Protein AF-0000000086495278 (afdb_homodimer)

InterPro domains:
  IPR008179 Phosphoribosyl-ATP pyrophosphohydrolase [MF_01020] (11-104)
  IPR008179 Phosphoribosyl-ATP pyrophosphohydrolase [TIGR03188] (14-98)
  IPR008179 Phosphoribosyl-ATP pyrophosphohydrolase [cd11534] (14-90)
  IPR021130 Phosphoribosyl-ATP pyrophosphohydrolase-like [PF01503] (17-92)

Secondary structure (DSSP, 8-state):
--SHHHHHS---HHHHHHHHHHHHTTS-TTT-HHHHHHHH-HHHHHHHHHHHHHHHHHHHHHHHHS--HHHHHHHHHHHHHHHHHHHHHHHHTT--THHHHHHHHS-S---TT--HHHHHHHHHHS---/--THHHHHS---HHHHHHHHHHHHTTS-TTT-HHHHHHHH-HHHHHHHHHHHHHHHHHHHHHHHHS--HHHHHHHHHHHHHHHHHHHHHHHHTT--THHHHHHHHH-S---TT--HHHHHHHHHHS---

Organism: NCBI:txid399045

Structure (mmCIF, N/CA/C/O backbone):
data_AF-0000000086495278-model_v1
#
loop_
_entity.id
_entity.type
_entity.pdbx_description
1 polymer 'phosphoribosyl-ATP diphosphatase'
#
loop_
_atom_site.group_PDB
_atom_site.id
_atom_site.type_symbol
_atom_site.label_atom_id
_atom_site.label_alt_id
_atom_site.label_comp_id
_atom_site.label_asym_id
_atom_site.label_entity_id
_atom_site.label_seq_id
_atom_site.pdbx_PDB_ins_code
_atom_site.Cartn_x
_atom_site.Cartn_y
_atom_site.Cartn_z
_atom_site.occupancy
_atom_site.B_iso_or_equiv
_atom_site.auth_seq_id
_atom_site.auth_comp_id
_atom_site.auth_asym_id
_atom_site.auth_atom_id
_atom_site.pdbx_PDB_model_num
ATOM 1 N N . MET A 1 1 ? -28.141 -19.266 16.594 1 24.39 1 MET A N 1
ATOM 2 C CA . MET A 1 1 ? -27.438 -18.953 15.352 1 24.39 1 MET A CA 1
ATOM 3 C C . MET A 1 1 ? -26.031 -18.438 15.641 1 24.39 1 MET A C 1
ATOM 5 O O . MET A 1 1 ? -25.812 -17.734 16.625 1 24.39 1 MET A O 1
ATOM 9 N N . ASN A 1 2 ? -24.719 -19.016 15.023 1 30.45 2 ASN A N 1
ATOM 10 C CA . ASN A 1 2 ? -23.266 -19.062 15.188 1 30.45 2 ASN A CA 1
ATOM 11 C C . ASN A 1 2 ? -22.656 -17.672 15.117 1 30.45 2 ASN A C 1
ATOM 13 O O . ASN A 1 2 ? -22.609 -17.062 14.047 1 30.45 2 ASN A O 1
ATOM 17 N N . ALA A 1 3 ? -22.766 -16.797 16.016 1 34.69 3 ALA A N 1
ATOM 18 C CA . ALA A 1 3 ? -22.016 -15.555 16.188 1 34.69 3 ALA A CA 1
ATOM 19 C C . ALA A 1 3 ? -20.547 -15.758 15.844 1 34.69 3 ALA A C 1
ATOM 21 O O . ALA A 1 3 ? -19.797 -14.789 15.688 1 34.69 3 ALA A O 1
ATOM 22 N N . SER A 1 4 ? -19.844 -16.797 16.109 1 38.59 4 SER A N 1
ATOM 23 C CA . SER A 1 4 ? -18.5 -17.328 15.883 1 38.59 4 SER A CA 1
ATOM 24 C C . SER A 1 4 ? -18.125 -17.281 14.406 1 38.59 4 SER A C 1
ATOM 26 O O . SER A 1 4 ? -16.938 -17.266 14.07 1 38.59 4 SER A O 1
ATOM 28 N N . THR A 1 5 ? -19.016 -17.609 13.383 1 39.47 5 THR A N 1
ATOM 29 C CA . THR A 1 5 ? -18.844 -17.672 11.938 1 39.47 5 THR A CA 1
ATOM 30 C C . THR A 1 5 ? -18.547 -16.297 11.367 1 39.47 5 THR A C 1
ATOM 32 O O . THR A 1 5 ? -17.938 -16.172 10.297 1 39.47 5 THR A O 1
ATOM 35 N N . ALA A 1 6 ? -19.188 -15.312 11.844 1 37.56 6 ALA A N 1
ATOM 36 C CA . ALA A 1 6 ? -19.125 -13.906 11.43 1 37.56 6 ALA A CA 1
ATOM 37 C C . ALA A 1 6 ? -17.734 -13.336 11.688 1 37.56 6 ALA A C 1
ATOM 39 O O . ALA A 1 6 ? -17.281 -12.438 10.969 1 37.56 6 ALA A O 1
ATOM 40 N N . GLN A 1 7 ? -17.031 -13.438 12.758 1 38.12 7 GLN A N 1
ATOM 41 C CA . GLN A 1 7 ? -15.695 -13.047 13.188 1 38.12 7 GLN A CA 1
ATOM 42 C C . GLN A 1 7 ? -14.633 -13.609 12.242 1 38.12 7 GLN A C 1
ATOM 44 O O . GLN A 1 7 ? -13.656 -12.93 11.93 1 38.12 7 GLN A O 1
ATOM 49 N N . SER A 1 8 ? -14.578 -14.945 11.938 1 42.09 8 SER A N 1
ATOM 50 C CA . SER A 1 8 ? -13.805 -15.719 10.969 1 42.09 8 SER A CA 1
ATOM 51 C C . SER A 1 8 ? -13.938 -15.141 9.562 1 42.09 8 SER A C 1
ATOM 53 O O . SER A 1 8 ? -13.008 -15.227 8.758 1 42.09 8 SER A O 1
ATOM 55 N N . GLU A 1 9 ? -15.07 -14.625 9.18 1 44.41 9 GLU A N 1
ATOM 56 C CA . GLU A 1 9 ? -15.547 -14.117 7.895 1 44.41 9 GLU A CA 1
ATOM 57 C C . GLU A 1 9 ? -14.828 -12.828 7.516 1 44.41 9 GLU A C 1
ATOM 59 O O . GLU A 1 9 ? -14.867 -12.406 6.359 1 44.41 9 GLU A O 1
ATOM 64 N N . GLN A 1 10 ? -14.555 -12.047 8.531 1 49.88 10 GLN A N 1
ATOM 65 C CA . GLN A 1 10 ? -14.07 -10.75 8.062 1 49.88 10 GLN A CA 1
ATOM 66 C C . GLN A 1 10 ? -12.641 -10.852 7.535 1 49.88 10 GLN A C 1
ATOM 68 O O . GLN A 1 10 ? -11.695 -10.516 8.25 1 49.88 10 GLN A O 1
ATOM 73 N N . VAL A 1 11 ? -12.492 -11.836 6.707 1 56.88 11 VAL A N 1
ATOM 74 C CA . VAL A 1 11 ? -11.18 -11.852 6.062 1 56.88 11 VAL A CA 1
ATOM 75 C C . VAL A 1 11 ? -10.852 -10.469 5.516 1 56.88 11 VAL A C 1
ATOM 77 O O . VAL A 1 11 ? -11.633 -9.898 4.746 1 56.88 11 VAL A O 1
ATOM 80 N N . GLU A 1 12 ? -9.914 -10.031 6.172 1 77.88 12 GLU A N 1
ATOM 81 C CA . GLU A 1 12 ? -9.484 -8.719 5.684 1 77.88 12 GLU A CA 1
ATOM 82 C C . GLU A 1 12 ? -9.117 -8.781 4.203 1 77.88 12 GLU A C 1
ATOM 84 O O . GLU A 1 12 ? -8.602 -9.789 3.725 1 77.88 12 GLU A O 1
ATOM 89 N N . VAL A 1 13 ? -9.609 -7.883 3.426 1 83.06 13 VAL A N 1
ATOM 90 C CA . VAL A 1 13 ? -9.406 -7.785 1.984 1 83.06 13 VAL A CA 1
ATOM 91 C C . VAL A 1 13 ? -7.941 -8.086 1.652 1 83.06 13 VAL A C 1
ATOM 93 O O . VAL A 1 13 ? -7.648 -8.758 0.662 1 83.06 13 VAL A O 1
ATOM 96 N N . LEU A 1 14 ? -7.035 -7.734 2.463 1 88.5 14 LEU A N 1
ATOM 97 C CA . LEU A 1 14 ? -5.613 -7.938 2.197 1 88.5 14 LEU A CA 1
ATOM 98 C C . LEU A 1 14 ? -5.238 -9.406 2.354 1 88.5 14 LEU A C 1
ATOM 100 O O . LEU A 1 14 ? -4.43 -9.93 1.581 1 88.5 14 LEU A O 1
ATOM 104 N N . SER A 1 15 ? -5.859 -10.008 3.377 1 87 15 SER A N 1
ATOM 105 C CA . SER A 1 15 ? -5.617 -11.438 3.574 1 87 15 SER A CA 1
ATOM 106 C C . SER A 1 15 ? -6.219 -12.258 2.439 1 87 15 SER A C 1
ATOM 108 O O . SER A 1 15 ? -5.605 -13.219 1.973 1 87 15 SER A O 1
ATOM 110 N N . TYR A 1 16 ? -7.324 -11.859 2.041 1 84 16 TYR A N 1
ATOM 111 C CA . TYR A 1 16 ? -7.973 -12.539 0.927 1 84 16 TYR A CA 1
ATOM 112 C C . TYR A 1 16 ? -7.141 -12.422 -0.344 1 84 16 TYR A C 1
ATOM 114 O O . TYR A 1 16 ? -6.938 -13.414 -1.053 1 84 16 TYR A O 1
ATOM 122 N N . LEU A 1 17 ? -6.668 -11.258 -0.613 1 87.56 17 LEU A N 1
ATOM 123 C CA . LEU A 1 17 ? -5.836 -11.039 -1.79 1 87.56 17 LEU A CA 1
ATOM 124 C C . LEU A 1 17 ? -4.578 -11.898 -1.742 1 87.56 17 LEU A C 1
ATOM 126 O O . LEU A 1 17 ? -4.211 -12.523 -2.74 1 87.56 17 LEU A O 1
ATOM 130 N N . GLY A 1 18 ? -4.004 -11.906 -0.567 1 89.31 18 GLY A N 1
ATOM 131 C CA . GLY A 1 18 ? -2.816 -12.742 -0.417 1 89.31 18 GLY A CA 1
ATOM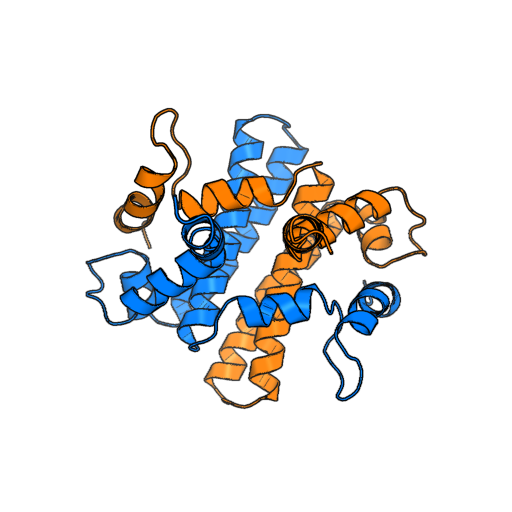 132 C C . GLY A 1 18 ? -3.072 -14.203 -0.714 1 89.31 18 GLY A C 1
ATOM 133 O O . GLY A 1 18 ? -2.277 -14.852 -1.397 1 89.31 18 GLY A O 1
ATOM 134 N N . GLN A 1 19 ? -4.125 -14.688 -0.19 1 88.69 19 GLN A N 1
ATOM 135 C CA . GLN A 1 19 ? -4.477 -16.094 -0.411 1 88.69 19 GLN A CA 1
ATOM 136 C C . GLN A 1 19 ? -4.734 -16.359 -1.89 1 88.69 19 GLN A C 1
ATOM 138 O O . GLN A 1 19 ? -4.258 -17.359 -2.436 1 88.69 19 GLN A O 1
ATOM 143 N N . MET A 1 20 ? -5.488 -15.508 -2.455 1 88.31 20 MET A N 1
ATOM 144 C CA . MET A 1 20 ? -5.77 -15.641 -3.881 1 88.31 20 MET A CA 1
ATOM 145 C C . MET A 1 20 ? -4.477 -15.648 -4.691 1 88.31 20 MET A C 1
ATOM 147 O O . MET A 1 20 ? -4.305 -16.484 -5.582 1 88.31 20 MET A O 1
ATOM 151 N N . MET A 1 21 ? -3.57 -14.773 -4.383 1 92.12 21 MET A N 1
ATOM 152 C CA . MET A 1 21 ? -2.318 -14.648 -5.121 1 92.12 21 MET A CA 1
ATOM 153 C C . MET A 1 21 ? -1.449 -15.883 -4.941 1 92.12 21 MET A C 1
ATOM 155 O O . MET A 1 21 ? -0.791 -16.328 -5.887 1 92.12 21 MET A O 1
ATOM 159 N N . ALA A 1 22 ? -1.509 -16.438 -3.773 1 92.12 22 ALA A N 1
ATOM 160 C CA . ALA A 1 22 ? -0.754 -17.672 -3.508 1 92.12 22 ALA A CA 1
ATOM 161 C C . ALA A 1 22 ? -1.261 -18.828 -4.367 1 92.12 22 ALA A C 1
ATOM 163 O O . ALA A 1 22 ? -0.469 -19.609 -4.891 1 92.12 22 ALA A O 1
ATOM 164 N N . GLU A 1 23 ? -2.475 -18.844 -4.547 1 91.06 23 GLU A N 1
ATOM 165 C CA . GLU A 1 23 ? -3.105 -19.922 -5.309 1 91.06 23 GLU A CA 1
ATOM 166 C C . GLU A 1 23 ? -2.791 -19.797 -6.797 1 91.06 23 GLU A C 1
ATOM 168 O O . GLU A 1 23 ? -2.781 -20.797 -7.52 1 91.06 23 GLU A O 1
ATOM 173 N N . ARG A 1 24 ? -2.486 -18.625 -7.207 1 91.31 24 ARG A N 1
ATOM 174 C CA . ARG A 1 24 ? -2.305 -18.391 -8.633 1 91.31 24 ARG A CA 1
ATOM 175 C C . ARG A 1 24 ? -0.838 -18.516 -9.031 1 91.31 24 ARG A C 1
ATOM 177 O O . ARG A 1 24 ? -0.503 -18.484 -10.219 1 91.31 24 ARG A O 1
ATOM 184 N N . LYS A 1 25 ? 0.048 -18.625 -8.141 1 92.38 25 LYS A N 1
ATOM 185 C CA . LYS A 1 25 ? 1.483 -18.625 -8.406 1 92.38 25 LYS A CA 1
ATOM 186 C C . LYS A 1 25 ? 1.864 -19.766 -9.352 1 92.38 25 LYS A C 1
ATOM 188 O O . LYS A 1 25 ? 2.699 -19.594 -10.242 1 92.38 25 LYS A O 1
ATOM 193 N N . ALA A 1 26 ? 1.223 -20.875 -9.258 1 92.81 26 ALA A N 1
ATOM 194 C CA . ALA A 1 26 ? 1.555 -22.047 -10.086 1 92.81 26 ALA A CA 1
ATOM 195 C C . ALA A 1 26 ? 0.485 -22.281 -11.141 1 92.81 26 ALA A C 1
ATOM 197 O O . ALA A 1 26 ? 0.52 -23.297 -11.852 1 92.81 26 ALA A O 1
ATOM 198 N N . ALA A 1 27 ? -0.429 -21.328 -11.234 1 93.69 27 ALA A N 1
ATOM 199 C CA . ALA A 1 27 ? -1.537 -21.516 -12.172 1 93.69 27 ALA A CA 1
ATOM 200 C C . ALA A 1 27 ? -1.099 -21.219 -13.602 1 93.69 27 ALA A C 1
ATOM 202 O O . ALA A 1 27 ? -0.035 -20.625 -13.82 1 93.69 27 ALA A O 1
ATOM 203 N N . ASP A 1 28 ? -1.905 -21.656 -14.602 1 94.62 28 ASP A N 1
ATOM 204 C CA . ASP A 1 28 ? -1.697 -21.344 -16.016 1 94.62 28 ASP A CA 1
ATOM 205 C C . ASP A 1 28 ? -1.622 -19.828 -16.234 1 94.62 28 ASP A C 1
ATOM 207 O O . ASP A 1 28 ? -2.496 -19.094 -15.789 1 94.62 28 ASP A O 1
ATOM 211 N N . PRO A 1 29 ? -0.518 -19.406 -16.891 1 93.25 29 PRO A N 1
ATOM 212 C CA . PRO A 1 29 ? -0.357 -17.969 -17.109 1 93.25 29 PRO A CA 1
ATOM 213 C C . PRO A 1 29 ? -1.539 -17.344 -17.84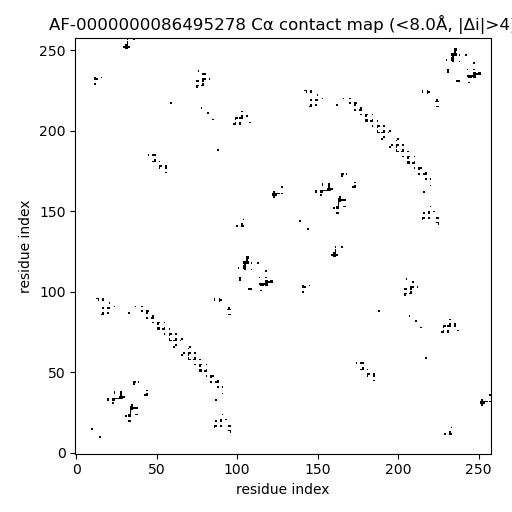4 1 93.25 29 PRO A C 1
ATOM 215 O O . PRO A 1 29 ? -1.781 -16.141 -17.734 1 93.25 29 PRO A O 1
ATOM 218 N N . ASP A 1 30 ? -2.25 -18.109 -18.484 1 91.06 30 ASP A N 1
ATOM 219 C CA . ASP A 1 30 ? -3.377 -17.594 -19.25 1 91.06 30 ASP A CA 1
ATOM 220 C C . ASP A 1 30 ? -4.648 -17.562 -18.406 1 91.06 30 ASP A C 1
ATOM 222 O O . ASP A 1 30 ? -5.668 -17.016 -18.844 1 91.06 30 ASP A O 1
ATOM 226 N N . SER A 1 31 ? -4.539 -18 -17.172 1 87.5 31 SER A N 1
ATOM 227 C CA . SER A 1 31 ? -5.734 -18.172 -16.359 1 87.5 31 SER A CA 1
ATOM 228 C C . SER A 1 31 ? -6.117 -16.875 -15.664 1 87.5 31 SER A C 1
ATOM 230 O O . SER A 1 31 ? -7.285 -16.672 -15.328 1 87.5 31 SER A O 1
ATOM 232 N N . SER A 1 32 ? -5.059 -16.078 -15.367 1 85.12 32 SER A N 1
ATOM 233 C CA . SER A 1 32 ? -5.309 -14.836 -14.664 1 85.12 32 SER A CA 1
ATOM 234 C C . SER A 1 32 ? -4.141 -13.867 -14.82 1 85.12 32 SER A C 1
ATOM 236 O O . SER A 1 32 ? -3.043 -14.266 -15.211 1 85.12 32 SER A O 1
ATOM 238 N N . TYR A 1 33 ? -4.387 -12.555 -14.508 1 88.69 33 TYR A N 1
ATOM 239 C CA . TYR A 1 33 ? -3.369 -11.508 -14.539 1 88.69 33 TYR A CA 1
ATOM 240 C C . TYR A 1 33 ? -2.238 -11.82 -13.57 1 88.69 33 TYR A C 1
ATOM 242 O O . TYR A 1 33 ? -1.062 -11.68 -13.906 1 88.69 33 TYR A O 1
ATOM 250 N N . VAL A 1 34 ? -2.643 -12.258 -12.367 1 92.31 34 VAL A N 1
ATOM 251 C CA . VAL A 1 34 ? -1.653 -12.555 -11.336 1 92.31 34 VAL A CA 1
ATOM 252 C C . VAL A 1 34 ? -0.794 -13.742 -11.773 1 92.31 34 VAL A C 1
ATOM 254 O O . VAL A 1 34 ? 0.431 -13.711 -11.633 1 92.31 34 VAL A O 1
ATOM 257 N N . ALA A 1 35 ? -1.481 -14.742 -12.312 1 93.12 35 ALA A N 1
ATOM 258 C CA . ALA A 1 35 ? -0.73 -15.883 -12.836 1 93.12 35 ALA A CA 1
ATOM 259 C C . ALA A 1 35 ? 0.249 -15.453 -13.922 1 93.12 35 ALA A C 1
ATOM 261 O O . ALA A 1 35 ? 1.401 -15.891 -13.938 1 93.12 35 ALA A O 1
ATOM 262 N N . LYS A 1 36 ? -0.24 -14.57 -14.789 1 94.88 36 LYS A N 1
ATOM 263 C CA . LYS A 1 36 ? 0.602 -14.039 -15.859 1 94.88 36 LYS A CA 1
ATOM 264 C C . LYS A 1 36 ? 1.796 -13.281 -15.289 1 94.88 36 LYS A C 1
ATOM 266 O O . LYS A 1 36 ? 2.92 -13.43 -15.773 1 94.88 36 LYS A O 1
ATOM 271 N N . LEU A 1 37 ? 1.615 -12.43 -14.289 1 95.06 37 LEU A N 1
ATOM 272 C CA . LEU A 1 37 ? 2.688 -11.68 -13.641 1 95.06 37 LEU A CA 1
ATOM 273 C C . LEU A 1 37 ? 3.75 -12.625 -13.086 1 95.06 37 LEU A C 1
ATOM 275 O O . LEU A 1 37 ? 4.945 -12.43 -13.32 1 95.06 37 LEU A O 1
ATOM 279 N N . TYR A 1 38 ? 3.314 -13.664 -12.43 1 96.88 38 TYR A N 1
ATOM 280 C CA . TYR A 1 38 ? 4.254 -14.602 -11.836 1 96.88 38 TYR A CA 1
ATOM 281 C C . TYR A 1 38 ? 5.066 -15.312 -12.906 1 96.88 38 TYR A C 1
ATOM 283 O O . TYR A 1 38 ? 6.273 -15.516 -12.75 1 96.88 38 TYR A O 1
ATOM 291 N N . HIS A 1 39 ? 4.406 -15.656 -13.938 1 96.88 39 HIS A N 1
ATOM 292 C CA . HIS A 1 39 ? 5.098 -16.344 -15.023 1 96.88 39 HIS A CA 1
ATOM 293 C C . HIS A 1 39 ? 6.129 -15.43 -15.688 1 96.88 39 HIS A C 1
ATOM 295 O O . HIS A 1 39 ? 7.188 -15.891 -16.109 1 96.88 39 HIS A O 1
ATOM 301 N N . LYS A 1 40 ? 5.809 -14.18 -15.781 1 97.38 40 LYS A N 1
ATOM 302 C CA . LYS A 1 40 ? 6.738 -13.234 -16.391 1 97.38 40 LYS A CA 1
ATOM 303 C C . LYS A 1 40 ? 7.945 -12.992 -15.492 1 97.38 40 LYS A C 1
ATOM 305 O O . LYS A 1 40 ? 8.992 -12.531 -15.953 1 97.38 40 LYS A O 1
ATOM 310 N N . GLY A 1 41 ? 7.766 -13.148 -14.164 1 97.75 41 GLY A N 1
ATOM 311 C CA . GLY A 1 41 ? 8.906 -13.156 -13.273 1 97.75 41 GLY A CA 1
ATOM 312 C C . GLY A 1 41 ? 9.008 -11.906 -12.414 1 97.75 41 GLY A C 1
ATOM 313 O O . GLY A 1 41 ? 8.25 -10.945 -12.617 1 97.75 41 GLY A O 1
ATOM 314 N N . LEU A 1 42 ? 9.945 -11.898 -11.5 1 98.31 42 LEU A N 1
ATOM 315 C CA . LEU A 1 42 ? 10.086 -10.852 -10.5 1 98.31 42 LEU A CA 1
ATOM 316 C C . LEU A 1 42 ? 10.344 -9.5 -11.164 1 98.31 42 LEU A C 1
ATOM 318 O O . LEU A 1 42 ? 9.805 -8.477 -10.727 1 98.31 42 LEU A O 1
ATOM 322 N N . ASN A 1 43 ? 11.164 -9.492 -12.211 1 98.69 43 ASN A N 1
ATOM 323 C CA . ASN A 1 43 ? 11.461 -8.219 -12.867 1 98.69 43 ASN A CA 1
ATOM 324 C C . ASN A 1 43 ? 10.188 -7.539 -13.375 1 98.69 43 ASN A C 1
ATOM 326 O O . ASN A 1 43 ? 10.031 -6.324 -13.242 1 98.69 43 ASN A O 1
ATOM 330 N N . LYS A 1 44 ? 9.328 -8.289 -13.883 1 98.44 44 LYS A N 1
ATOM 331 C CA . LYS A 1 44 ? 8.078 -7.707 -14.383 1 98.44 44 LYS A CA 1
ATOM 332 C C . LYS A 1 44 ? 7.219 -7.195 -13.234 1 98.44 44 LYS A C 1
ATOM 334 O O . LYS A 1 44 ? 6.621 -6.117 -13.328 1 98.44 44 LYS A O 1
ATOM 339 N N . ILE A 1 45 ? 7.105 -7.957 -12.234 1 97.88 45 ILE A N 1
ATOM 340 C CA . ILE A 1 45 ? 6.352 -7.551 -11.047 1 97.88 45 ILE A CA 1
ATOM 341 C C . ILE A 1 45 ? 6.891 -6.219 -10.531 1 97.88 45 ILE A C 1
ATOM 343 O O . ILE A 1 45 ? 6.117 -5.297 -10.25 1 97.88 45 ILE A O 1
ATOM 347 N N . LEU A 1 46 ? 8.195 -6.086 -10.484 1 98.81 46 LEU A N 1
ATOM 348 C CA . LEU A 1 46 ? 8.828 -4.887 -9.945 1 98.81 46 LEU A CA 1
ATOM 349 C C . LEU A 1 46 ? 8.648 -3.707 -10.898 1 98.81 46 LEU A C 1
ATOM 351 O O . LEU A 1 46 ? 8.484 -2.568 -10.453 1 98.81 46 LEU A O 1
ATOM 355 N N . GLU A 1 47 ? 8.734 -3.969 -12.195 1 98.56 47 GLU A N 1
ATOM 356 C CA . GLU A 1 47 ? 8.414 -2.943 -13.188 1 98.56 47 GLU A CA 1
ATOM 357 C C . GLU A 1 47 ? 7.027 -2.354 -12.945 1 98.56 47 GLU A C 1
ATOM 359 O O . GLU A 1 47 ? 6.852 -1.133 -12.984 1 98.56 47 GLU A O 1
ATOM 364 N N . LYS A 1 48 ? 6.059 -3.182 -12.641 1 97.88 48 LYS A N 1
ATOM 365 C CA . LYS A 1 48 ? 4.695 -2.705 -12.43 1 97.88 48 LYS A CA 1
ATOM 366 C C . LYS A 1 48 ? 4.605 -1.858 -11.156 1 97.88 48 LYS A C 1
ATOM 368 O O . LYS A 1 48 ? 3.854 -0.882 -11.109 1 97.88 48 LYS A O 1
ATOM 373 N N . VAL A 1 49 ? 5.359 -2.217 -10.125 1 98.25 49 VAL A N 1
ATOM 374 C CA . VAL A 1 49 ? 5.383 -1.401 -8.914 1 98.25 49 VAL A CA 1
ATOM 375 C C . VAL A 1 49 ? 5.867 0.007 -9.25 1 98.25 49 VAL A C 1
ATOM 377 O O . VAL A 1 49 ? 5.266 0.996 -8.828 1 98.25 49 VAL A O 1
ATOM 380 N N . GLY A 1 50 ? 6.961 0.09 -10.008 1 98.44 50 GLY A N 1
ATOM 381 C CA . GLY A 1 50 ? 7.438 1.396 -10.438 1 98.44 50 GLY A CA 1
ATOM 382 C C . GLY A 1 50 ? 6.41 2.164 -11.25 1 98.44 50 GLY A C 1
ATOM 383 O O . GLY A 1 50 ? 6.219 3.363 -11.039 1 98.44 50 GLY A O 1
ATOM 384 N N . GLU A 1 51 ? 5.734 1.49 -12.148 1 97.94 51 GLU A N 1
ATOM 385 C CA . GLU A 1 51 ? 4.707 2.113 -12.984 1 97.94 51 GLU A CA 1
ATOM 386 C C . GLU A 1 51 ? 3.561 2.652 -12.133 1 97.94 51 GLU A C 1
ATOM 388 O O . GLU A 1 51 ? 3.172 3.814 -12.273 1 97.94 51 GLU A O 1
ATOM 393 N N . GLU A 1 52 ? 3.023 1.805 -11.219 1 96.62 52 GLU A N 1
ATOM 394 C CA . GLU A 1 52 ? 1.881 2.207 -10.406 1 96.62 52 GLU A CA 1
ATOM 395 C C . GLU A 1 52 ? 2.248 3.357 -9.469 1 96.62 52 GLU A C 1
ATOM 397 O O . GLU A 1 52 ? 1.414 4.215 -9.18 1 96.62 52 GLU A O 1
ATOM 402 N N . ALA A 1 53 ? 3.539 3.389 -9 1 98.69 53 ALA A N 1
ATOM 403 C CA . ALA A 1 53 ? 3.984 4.5 -8.164 1 98.69 53 ALA A CA 1
ATOM 404 C C . ALA A 1 53 ? 3.938 5.816 -8.93 1 98.69 53 ALA A C 1
ATOM 406 O O . ALA A 1 53 ? 3.424 6.82 -8.43 1 98.69 53 ALA A O 1
ATOM 407 N N . ILE A 1 54 ? 4.457 5.789 -10.156 1 98.75 54 ILE A N 1
ATOM 408 C CA . ILE A 1 54 ? 4.441 6.984 -10.992 1 98.75 54 ILE A CA 1
ATOM 409 C C . ILE A 1 54 ? 3 7.391 -11.289 1 98.75 54 ILE A C 1
ATOM 411 O O . ILE A 1 54 ? 2.658 8.57 -11.227 1 98.75 54 ILE A O 1
ATOM 415 N N . GLU A 1 55 ? 2.143 6.398 -11.547 1 97.88 55 GLU A N 1
ATOM 416 C CA . GLU A 1 55 ? 0.74 6.691 -11.82 1 97.88 55 GLU A CA 1
ATOM 417 C C . GLU A 1 55 ? 0.044 7.27 -10.594 1 97.88 55 GLU A C 1
ATOM 419 O O . GLU A 1 55 ? -0.831 8.125 -10.711 1 97.88 55 GLU A O 1
ATOM 424 N N . THR A 1 56 ? 0.364 6.809 -9.422 1 98.56 56 THR A N 1
ATOM 425 C CA . THR A 1 56 ? -0.158 7.367 -8.18 1 98.56 56 THR A CA 1
ATOM 426 C C . THR A 1 56 ? 0.225 8.836 -8.039 1 98.56 56 THR A C 1
ATOM 428 O O . THR A 1 56 ? -0.622 9.68 -7.734 1 98.56 56 THR A O 1
ATOM 431 N N . VAL A 1 57 ? 1.529 9.156 -8.32 1 98.88 57 VAL A N 1
ATOM 432 C CA . VAL A 1 57 ? 2.029 10.523 -8.227 1 98.88 57 VAL A CA 1
ATOM 433 C C . VAL A 1 57 ? 1.262 11.422 -9.195 1 98.88 57 VAL A C 1
ATOM 435 O O . VAL A 1 57 ? 0.781 12.492 -8.812 1 98.88 57 VAL A O 1
ATOM 438 N N . ILE A 1 58 ? 1.118 10.961 -10.406 1 98.75 58 ILE A N 1
ATOM 439 C CA . ILE A 1 58 ? 0.435 11.727 -11.445 1 98.75 58 ILE A CA 1
ATOM 440 C C . ILE A 1 58 ? -1.024 11.945 -11.047 1 98.75 58 ILE A C 1
ATOM 442 O O . ILE A 1 58 ? -1.534 13.062 -11.117 1 98.75 58 ILE A O 1
ATOM 446 N N . ALA A 1 59 ? -1.709 10.906 -10.594 1 98.38 59 ALA A N 1
ATOM 447 C CA . ALA A 1 59 ? -3.119 10.984 -10.219 1 98.38 59 ALA A CA 1
ATOM 448 C C . ALA A 1 59 ? -3.322 11.953 -9.055 1 98.38 59 ALA A C 1
ATOM 450 O O . ALA A 1 59 ? -4.312 12.688 -9.016 1 98.38 59 ALA A O 1
ATOM 451 N N . ALA A 1 60 ? -2.4 11.953 -8.086 1 98.75 60 ALA A N 1
ATOM 452 C CA . ALA A 1 60 ? -2.494 12.875 -6.957 1 98.75 60 ALA A CA 1
ATOM 453 C C . ALA A 1 60 ? -2.391 14.32 -7.418 1 98.75 60 ALA A C 1
ATOM 455 O O . ALA A 1 60 ? -3.156 15.18 -6.973 1 98.75 60 ALA A O 1
ATOM 456 N N . LYS A 1 61 ? -1.417 14.562 -8.336 1 98.81 61 LYS A N 1
ATOM 457 C CA . LYS A 1 61 ? -1.243 15.914 -8.867 1 98.81 61 LYS A CA 1
ATOM 458 C C . LYS A 1 61 ? -2.469 16.344 -9.664 1 98.81 61 LYS A C 1
ATOM 460 O O . LYS A 1 61 ? -2.895 17.5 -9.578 1 98.81 61 LYS A O 1
ATOM 465 N N . ASP A 1 62 ? -3.029 15.469 -10.438 1 98.62 62 ASP A N 1
ATOM 466 C CA . ASP A 1 62 ? -4.23 15.773 -11.203 1 98.62 62 ASP A CA 1
ATOM 467 C C . ASP A 1 62 ? -5.41 16.078 -10.289 1 98.62 62 ASP A C 1
ATOM 469 O O . ASP A 1 62 ? -6.184 17 -10.539 1 98.62 62 ASP A O 1
ATOM 473 N N . PHE A 1 63 ? -5.566 15.352 -9.258 1 98.12 63 PHE A N 1
ATOM 474 C CA . PHE A 1 63 ? -6.656 15.57 -8.32 1 98.12 63 PHE A CA 1
ATOM 475 C C . PHE A 1 63 ? -6.488 16.906 -7.598 1 98.12 63 PHE A C 1
ATOM 477 O O . PHE A 1 63 ? -7.465 17.609 -7.363 1 98.12 63 PHE A O 1
ATOM 484 N N . LYS A 1 64 ? -5.227 17.25 -7.227 1 97.94 64 LYS A N 1
ATOM 485 C CA . LYS A 1 64 ? -4.949 18.531 -6.613 1 97.94 64 LYS A CA 1
ATOM 486 C C . LYS A 1 64 ? -5.336 19.688 -7.547 1 97.94 64 LYS A C 1
ATOM 488 O O . LYS A 1 64 ? -5.918 20.672 -7.109 1 97.94 64 LYS A O 1
ATOM 493 N N . SER A 1 65 ? -5.039 19.484 -8.805 1 97.31 65 SER A N 1
ATOM 494 C CA . SER A 1 65 ? -5.277 20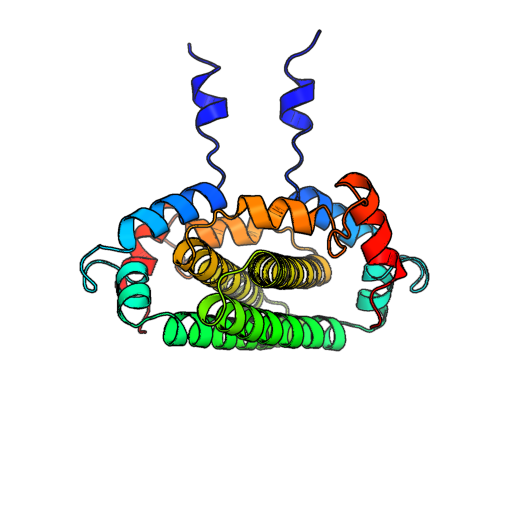.531 -9.797 1 97.31 65 SER A CA 1
ATOM 495 C C . SER A 1 65 ? -6.758 20.641 -10.133 1 97.31 65 SER A C 1
ATOM 497 O O . SER A 1 65 ? -7.281 21.75 -10.289 1 97.31 65 SER A O 1
ATOM 499 N N . GLU A 1 66 ? -7.418 19.531 -10.297 1 95.19 66 GLU A N 1
ATOM 500 C CA . GLU A 1 66 ? -8.844 19.453 -10.594 1 95.19 66 GLU A CA 1
ATOM 501 C C . GLU A 1 66 ? -9.555 18.516 -9.617 1 95.19 66 GLU A C 1
ATOM 503 O O . GLU A 1 66 ? -9.703 17.328 -9.891 1 95.19 66 GLU A O 1
ATOM 508 N N . ALA A 1 67 ? -10.117 19.109 -8.602 1 91.62 67 ALA A N 1
ATOM 509 C CA . ALA A 1 67 ? -10.727 18.344 -7.516 1 91.62 67 ALA A CA 1
ATOM 510 C C . ALA A 1 67 ? -12.102 17.812 -7.91 1 91.62 67 ALA A C 1
ATOM 512 O O . ALA A 1 67 ? -13.109 18.203 -7.316 1 91.62 67 ALA A O 1
ATOM 513 N N . ASN A 1 68 ? -12.102 16.797 -8.828 1 95.12 68 ASN A N 1
ATOM 514 C CA . ASN A 1 68 ? -13.375 16.188 -9.211 1 95.12 68 ASN A CA 1
ATOM 515 C C . ASN A 1 68 ? -13.383 14.688 -8.914 1 95.12 68 ASN A C 1
ATOM 517 O O . ASN A 1 68 ? -12.359 14.109 -8.547 1 95.12 68 ASN A O 1
ATOM 521 N N . GLU A 1 69 ? -14.547 14.109 -9.133 1 94.75 69 GLU A N 1
ATOM 522 C CA . GLU A 1 69 ? -14.773 12.734 -8.711 1 94.75 69 GLU A CA 1
ATOM 523 C C . GLU A 1 69 ? -13.945 11.758 -9.547 1 94.75 69 GLU A C 1
ATOM 525 O O . GLU A 1 69 ? -13.469 10.742 -9.039 1 94.75 69 GLU A O 1
ATOM 530 N N . ASP A 1 70 ? -13.797 12.109 -10.789 1 94.44 70 ASP A N 1
ATOM 531 C CA . ASP A 1 70 ? -13.031 11.227 -11.664 1 94.44 70 ASP A CA 1
ATOM 532 C C . ASP A 1 70 ? -11.562 11.172 -11.234 1 94.44 70 ASP A C 1
ATOM 534 O O . ASP A 1 70 ? -10.977 10.086 -11.148 1 94.44 70 ASP A O 1
ATOM 538 N N . HIS A 1 71 ? -10.992 12.367 -11 1 96 71 HIS A N 1
ATOM 539 C CA . HIS A 1 71 ? -9.602 12.422 -10.562 1 96 71 HIS A CA 1
ATOM 540 C C . HIS A 1 71 ? -9.438 11.812 -9.18 1 96 71 HIS A C 1
ATOM 542 O O . HIS A 1 71 ? -8.406 11.203 -8.883 1 96 71 HIS A O 1
ATOM 548 N N . LYS A 1 72 ? -10.438 11.938 -8.344 1 95.5 72 LYS A N 1
ATOM 549 C CA . LYS A 1 72 ? -10.445 11.281 -7.039 1 95.5 72 LYS A CA 1
ATOM 550 C C . LYS A 1 72 ? -10.398 9.766 -7.184 1 95.5 72 LYS A C 1
ATOM 552 O O . LYS A 1 72 ? -9.555 9.102 -6.574 1 95.5 72 LYS A O 1
ATOM 557 N N . ASN A 1 73 ? -11.25 9.258 -7.977 1 92.5 73 ASN A N 1
ATOM 558 C CA . ASN A 1 73 ? -11.32 7.812 -8.195 1 92.5 73 ASN A CA 1
ATOM 559 C C . ASN A 1 73 ? -10.039 7.273 -8.82 1 92.5 73 ASN A C 1
ATOM 561 O O . ASN A 1 73 ? -9.609 6.164 -8.5 1 92.5 73 ASN A O 1
ATOM 565 N N . ASP A 1 74 ? -9.445 8.078 -9.727 1 94.12 74 ASP A N 1
ATOM 566 C CA . ASP A 1 74 ? -8.18 7.672 -10.328 1 94.12 74 ASP A CA 1
ATOM 567 C C . ASP A 1 74 ? -7.094 7.516 -9.266 1 94.12 74 ASP A C 1
ATOM 569 O O . ASP A 1 74 ? -6.324 6.555 -9.297 1 94.12 74 ASP A O 1
ATOM 573 N N . LEU A 1 75 ? -7.051 8.484 -8.352 1 96.94 75 LEU A N 1
ATOM 574 C CA . LEU A 1 75 ? -6.055 8.422 -7.293 1 96.94 75 LEU A CA 1
ATOM 575 C C . LEU A 1 75 ? -6.262 7.18 -6.426 1 96.94 75 LEU A C 1
ATOM 577 O O . LEU A 1 75 ? -5.312 6.441 -6.156 1 96.94 75 LEU A O 1
ATOM 581 N N . ILE A 1 76 ? -7.477 6.875 -6.043 1 94.62 76 ILE A N 1
ATOM 582 C CA . ILE A 1 76 ? -7.785 5.723 -5.203 1 94.62 76 ILE A CA 1
ATOM 583 C C . ILE A 1 76 ? -7.422 4.434 -5.938 1 94.62 76 ILE A C 1
ATOM 585 O O . ILE A 1 76 ? -6.824 3.525 -5.352 1 94.62 76 ILE A O 1
ATOM 589 N N . TYR A 1 77 ? -7.672 4.445 -7.199 1 91.81 77 TYR A N 1
ATOM 590 C CA . TYR A 1 77 ? -7.375 3.275 -8.016 1 91.81 77 TYR A CA 1
ATOM 591 C C . TYR A 1 77 ? -5.871 3.027 -8.094 1 91.81 77 TYR A C 1
ATOM 593 O O . TYR A 1 77 ? -5.414 1.896 -7.914 1 91.81 77 TYR A O 1
ATOM 601 N N . GLU A 1 78 ? -5.121 4.051 -8.336 1 94.75 78 GLU A N 1
ATOM 602 C CA . GLU A 1 78 ? -3.676 3.889 -8.492 1 94.75 78 GLU A CA 1
ATOM 603 C C . GLU A 1 78 ? -3.021 3.498 -7.168 1 94.75 78 GLU A C 1
ATOM 605 O O . GLU A 1 78 ? -2.072 2.711 -7.148 1 94.75 78 GLU A O 1
ATOM 610 N N . VAL A 1 79 ? -3.525 4.059 -6.09 1 96.31 79 VAL A N 1
ATOM 611 C CA . VAL A 1 79 ? -3.029 3.646 -4.781 1 96.31 79 VAL A CA 1
ATOM 612 C C . VAL A 1 79 ? -3.354 2.172 -4.551 1 96.31 79 VAL A C 1
ATOM 614 O O . VAL A 1 79 ? -2.496 1.403 -4.113 1 96.31 79 VAL A O 1
ATOM 617 N N . ALA A 1 80 ? -4.566 1.756 -4.902 1 93.62 80 ALA A N 1
ATOM 618 C CA . ALA A 1 80 ? -4.969 0.358 -4.762 1 93.62 80 ALA A CA 1
ATOM 619 C C . ALA A 1 80 ? -4.09 -0.551 -5.617 1 93.62 80 ALA A C 1
ATOM 621 O O . ALA A 1 80 ? -3.654 -1.611 -5.164 1 93.62 80 ALA A O 1
ATOM 622 N N . ASP A 1 81 ? -3.861 -0.146 -6.809 1 93.5 81 ASP A N 1
ATOM 623 C CA . ASP A 1 81 ? -3.059 -0.953 -7.719 1 93.5 81 ASP A CA 1
ATOM 624 C C . ASP A 1 81 ? -1.618 -1.069 -7.227 1 93.5 81 ASP A C 1
ATOM 626 O O . ASP A 1 81 ? -0.98 -2.111 -7.395 1 93.5 81 ASP A O 1
ATOM 630 N N . LEU A 1 82 ? -1.09 0.03 -6.641 1 96.62 82 LEU A N 1
ATOM 631 C CA . LEU A 1 82 ? 0.24 -0.009 -6.039 1 96.62 82 LEU A CA 1
ATOM 632 C C . LEU A 1 82 ? 0.286 -1 -4.883 1 96.62 82 LEU A C 1
ATOM 634 O O . LEU A 1 82 ? 1.206 -1.815 -4.793 1 96.62 82 LEU A O 1
ATOM 638 N N . TRP A 1 83 ? -0.743 -0.989 -4.008 1 95.44 83 TRP A N 1
ATOM 639 C CA . TRP A 1 83 ? -0.812 -1.947 -2.91 1 95.44 83 TRP A CA 1
ATOM 640 C C . TRP A 1 83 ? -0.945 -3.371 -3.438 1 95.44 83 TRP A C 1
ATOM 642 O O . TRP A 1 83 ? -0.274 -4.285 -2.951 1 95.44 83 TRP A O 1
ATOM 652 N N . PHE A 1 84 ? -1.717 -3.527 -4.469 1 92.75 84 PHE A N 1
ATOM 653 C CA . PHE A 1 84 ? -1.915 -4.828 -5.098 1 92.75 84 PHE A CA 1
ATOM 654 C C . PHE A 1 84 ? -0.583 -5.43 -5.531 1 92.75 84 PHE A C 1
ATOM 656 O O . PHE A 1 84 ? -0.243 -6.547 -5.141 1 92.75 84 PHE A O 1
ATOM 663 N N . HIS A 1 85 ? 0.148 -4.691 -6.18 1 96.38 85 HIS A N 1
ATOM 664 C CA . HIS A 1 85 ? 1.382 -5.223 -6.75 1 96.38 85 HIS A CA 1
ATOM 665 C C . HIS A 1 85 ? 2.443 -5.426 -5.676 1 96.38 85 HIS A C 1
ATOM 667 O O . HIS A 1 85 ? 3.301 -6.301 -5.801 1 96.38 85 HIS A O 1
ATOM 673 N N . THR A 1 86 ? 2.402 -4.648 -4.578 1 97.62 86 THR A N 1
ATOM 674 C CA . THR A 1 86 ? 3.33 -4.906 -3.482 1 97.62 86 THR A CA 1
ATOM 675 C C . THR A 1 86 ? 2.971 -6.207 -2.768 1 97.62 86 THR A C 1
ATOM 677 O O . THR A 1 86 ? 3.852 -6.922 -2.285 1 97.62 86 THR A O 1
ATOM 680 N N . ILE A 1 87 ? 1.654 -6.559 -2.701 1 95.19 87 ILE A N 1
ATOM 681 C CA . ILE A 1 87 ? 1.248 -7.832 -2.119 1 95.19 87 ILE A CA 1
ATOM 682 C C . ILE A 1 87 ? 1.704 -8.977 -3.02 1 95.19 87 ILE A C 1
ATOM 684 O O . ILE A 1 87 ? 2.115 -10.031 -2.529 1 95.19 87 ILE A O 1
ATOM 688 N N . VAL A 1 88 ? 1.708 -8.75 -4.352 1 95.81 88 VAL A N 1
ATOM 689 C CA . VAL A 1 88 ? 2.223 -9.742 -5.285 1 95.81 88 VAL A CA 1
ATOM 690 C C . VAL A 1 88 ? 3.699 -10.008 -4.996 1 95.81 88 VAL A C 1
ATOM 692 O O . VAL A 1 88 ? 4.145 -11.156 -5.02 1 95.81 88 VAL A O 1
ATOM 695 N N . ILE A 1 89 ? 4.492 -8.898 -4.684 1 98.31 89 ILE A N 1
ATOM 696 C CA . ILE A 1 89 ? 5.895 -9.062 -4.32 1 98.31 89 ILE A CA 1
ATOM 697 C C . ILE A 1 89 ? 6.004 -9.953 -3.082 1 98.31 89 ILE A C 1
ATOM 699 O O . ILE A 1 89 ? 6.793 -10.898 -3.055 1 98.31 89 ILE A O 1
ATOM 703 N N . LEU A 1 90 ? 5.211 -9.609 -2.043 1 97.69 90 LEU A N 1
ATOM 704 C CA . LEU A 1 90 ? 5.277 -10.352 -0.792 1 97.69 90 LEU A CA 1
ATOM 705 C C . LEU A 1 90 ? 4.973 -11.828 -1.025 1 97.69 90 LEU A C 1
ATOM 707 O O . LEU A 1 90 ? 5.684 -12.703 -0.524 1 97.69 90 LEU A O 1
ATOM 711 N N . LYS A 1 91 ? 3.998 -12.109 -1.856 1 96.69 91 LYS A N 1
ATOM 712 C CA . LYS A 1 91 ? 3.607 -13.492 -2.104 1 96.69 91 LYS A CA 1
ATOM 713 C C . LYS A 1 91 ? 4.637 -14.211 -2.979 1 96.69 91 LYS A C 1
ATOM 715 O O . LYS A 1 91 ? 4.859 -15.414 -2.828 1 96.69 91 LYS A O 1
ATOM 720 N N . TRP A 1 92 ? 5.258 -13.43 -3.895 1 97.25 92 TRP A N 1
ATOM 721 C CA . TRP A 1 92 ? 6.387 -13.977 -4.641 1 97.25 92 TRP A CA 1
ATOM 722 C C . TRP A 1 92 ? 7.41 -14.602 -3.695 1 97.25 92 TRP A C 1
ATOM 724 O O . TRP A 1 92 ? 7.941 -15.68 -3.967 1 97.25 92 TRP A O 1
ATOM 734 N N . PHE A 1 93 ? 7.637 -13.984 -2.533 1 97.75 93 PHE A N 1
ATOM 735 C CA . PHE A 1 93 ? 8.625 -14.438 -1.562 1 97.75 93 PHE A CA 1
ATOM 736 C C . PHE A 1 93 ? 7.957 -15.227 -0.438 1 97.75 93 PHE A C 1
ATOM 738 O O . PHE A 1 93 ? 8.523 -15.367 0.647 1 97.75 93 PHE A O 1
ATOM 745 N N . SER A 1 94 ? 6.703 -15.609 -0.575 1 96.31 94 SER A N 1
ATOM 746 C CA . SER A 1 94 ? 5.941 -16.469 0.327 1 96.31 94 SER A CA 1
ATOM 747 C C . SER A 1 94 ? 5.691 -15.773 1.664 1 96.31 94 SER A C 1
ATOM 749 O O . SER A 1 94 ? 5.711 -16.422 2.715 1 96.31 94 SER A O 1
ATOM 751 N N . MET A 1 95 ? 5.527 -14.531 1.59 1 96.31 95 MET A N 1
ATOM 752 C CA . MET A 1 95 ? 5.191 -13.758 2.783 1 96.31 95 MET A CA 1
ATOM 753 C C . MET A 1 95 ? 3.748 -13.281 2.73 1 96.31 95 MET A C 1
ATOM 755 O O . MET A 1 95 ? 3.188 -13.102 1.647 1 96.31 95 MET A O 1
ATOM 759 N N . ASN A 1 96 ? 3.199 -13.086 3.904 1 92.5 96 ASN A N 1
ATOM 760 C CA . ASN A 1 96 ? 1.868 -12.5 4.031 1 92.5 96 ASN A CA 1
ATOM 761 C C . ASN A 1 96 ? 1.938 -11.016 4.395 1 92.5 96 ASN A C 1
ATOM 763 O O . ASN A 1 96 ? 2.914 -10.57 4.996 1 92.5 96 ASN A O 1
ATOM 767 N N . TRP A 1 97 ? 0.841 -10.328 4.051 1 89.31 97 TRP A N 1
ATOM 768 C CA . TRP A 1 97 ? 0.82 -8.891 4.277 1 89.31 97 TRP A CA 1
ATOM 769 C C . TRP A 1 97 ? 0.963 -8.57 5.762 1 89.31 97 TRP A C 1
ATOM 771 O O . TRP A 1 97 ? 1.329 -7.453 6.133 1 89.31 97 TRP A O 1
ATOM 781 N N . HIS A 1 98 ? 0.694 -9.5 6.66 1 87.81 98 HIS A N 1
ATOM 782 C CA . HIS A 1 98 ? 0.748 -9.281 8.102 1 87.81 98 HIS A CA 1
ATOM 783 C C . HIS A 1 98 ? 2.146 -8.867 8.547 1 87.81 98 HIS A C 1
ATOM 785 O O . HIS A 1 98 ? 2.303 -8.164 9.539 1 87.81 98 HIS A O 1
ATOM 791 N N . VAL A 1 99 ? 3.15 -9.305 7.793 1 89.56 99 VAL A N 1
ATOM 792 C CA . VAL A 1 99 ? 4.52 -8.945 8.148 1 89.56 99 VAL A CA 1
ATOM 793 C C . VAL A 1 99 ? 4.715 -7.441 8.023 1 89.56 99 VAL A C 1
ATOM 795 O O . VAL A 1 99 ? 5.543 -6.852 8.719 1 89.56 99 VAL A O 1
ATOM 798 N N . VAL A 1 100 ? 3.93 -6.805 7.078 1 90.94 100 VAL A N 1
ATOM 799 C CA . VAL A 1 100 ? 4.02 -5.371 6.832 1 90.94 100 VAL A CA 1
ATOM 800 C C . VAL A 1 100 ? 3.338 -4.609 7.969 1 90.94 100 VAL A C 1
ATOM 802 O O . VAL A 1 100 ? 3.775 -3.52 8.344 1 90.94 100 VAL A O 1
ATOM 805 N N . LYS A 1 101 ? 2.262 -5.242 8.5 1 83.5 101 LYS A N 1
ATOM 806 C CA . LYS A 1 101 ? 1.492 -4.613 9.562 1 83.5 101 LYS A CA 1
ATOM 807 C C . LYS A 1 101 ? 2.381 -4.281 10.758 1 83.5 101 LYS A C 1
ATOM 809 O O . LYS A 1 101 ? 2.248 -3.211 11.359 1 83.5 101 LYS A O 1
ATOM 814 N N . GLY A 1 102 ? 3.223 -5.195 11.055 1 75.62 102 GLY A N 1
ATOM 815 C CA . GLY A 1 102 ? 4.129 -4.98 12.172 1 75.62 102 GLY A CA 1
ATOM 816 C C . GLY A 1 102 ? 5.031 -3.773 11.984 1 75.62 102 GLY A C 1
ATOM 817 O O . GLY A 1 102 ? 5.262 -3.016 12.93 1 75.62 102 GLY A O 1
ATOM 818 N N . PHE A 1 103 ? 5.391 -3.609 10.742 1 77.81 103 PHE A N 1
ATOM 819 C CA . PHE A 1 103 ? 6.305 -2.514 10.445 1 77.81 103 PHE A CA 1
ATOM 820 C C . PHE A 1 103 ? 5.551 -1.194 10.336 1 77.81 103 PHE A C 1
ATOM 822 O O . PHE A 1 103 ? 6.113 -0.128 10.594 1 77.81 103 PHE A O 1
ATOM 829 N N . LEU A 1 104 ? 4.273 -1.3 9.953 1 78.69 104 LEU A N 1
ATOM 830 C CA . LEU A 1 104 ? 3.461 -0.092 9.859 1 78.69 104 LEU A CA 1
ATOM 831 C C . LEU A 1 104 ? 3.199 0.491 11.242 1 78.69 104 LEU A C 1
ATOM 833 O O . LEU A 1 104 ? 3.111 1.71 11.406 1 78.69 104 LEU A O 1
ATOM 837 N N . VAL A 1 105 ? 2.953 -0.514 12.008 1 63.91 105 VAL A N 1
ATOM 838 C CA . VAL A 1 105 ? 2.664 -0.087 13.375 1 63.91 105 VAL A CA 1
ATOM 839 C C . VAL A 1 105 ? 3.943 0.41 14.047 1 63.91 105 VAL A C 1
ATOM 841 O O . VAL A 1 105 ? 3.904 1.318 14.875 1 63.91 105 VAL A O 1
ATOM 844 N N . CYS A 1 106 ? 5.078 -0.412 13.539 1 57.41 106 CYS A N 1
ATOM 845 C CA . CYS A 1 106 ? 6.359 -0.056 14.133 1 57.41 106 CYS A CA 1
ATOM 846 C C . CYS A 1 106 ? 7.082 0.992 13.297 1 57.41 106 CYS A C 1
ATOM 848 O O . CYS A 1 106 ? 7.469 0.724 12.156 1 57.41 106 CYS A O 1
ATOM 850 N N . LEU A 1 107 ? 6.613 1.992 12.852 1 47.5 107 LEU A N 1
ATOM 851 C CA . LEU A 1 107 ? 7.176 3.008 11.969 1 47.5 107 LEU A CA 1
ATOM 852 C C . LEU A 1 107 ? 8.703 2.953 11.977 1 47.5 107 LEU A C 1
ATOM 854 O O . LEU A 1 107 ? 9.359 3.867 11.484 1 47.5 107 LEU A O 1
ATOM 858 N N . LYS A 1 108 ? 9.578 2.33 12.797 1 44.5 108 LYS A N 1
ATOM 859 C CA . LYS A 1 108 ? 11.031 2.34 12.648 1 44.5 108 LYS A CA 1
ATOM 860 C C . LYS A 1 108 ? 11.562 0.949 12.312 1 44.5 108 LYS A C 1
ATOM 862 O O . LYS A 1 108 ? 10.891 -0.054 12.555 1 44.5 108 LYS A O 1
ATOM 867 N N . LYS A 1 109 ? 12.609 0.864 11.57 1 46.06 109 LYS A N 1
ATOM 868 C CA . LYS A 1 109 ? 13.375 -0.371 11.406 1 46.06 109 LYS A CA 1
ATOM 869 C C . LYS A 1 109 ? 13.57 -1.074 12.742 1 46.06 109 LYS A C 1
ATOM 871 O O . LYS A 1 109 ? 14.062 -0.472 13.703 1 46.06 109 LYS A O 1
ATOM 876 N N . PRO A 1 110 ? 12.773 -2.229 12.992 1 41.69 110 PRO A N 1
ATOM 877 C CA . PRO A 1 110 ? 13.039 -2.832 14.297 1 41.69 110 PRO A CA 1
ATOM 878 C C . PRO A 1 110 ? 14.539 -2.98 14.586 1 41.69 110 PRO A C 1
ATOM 880 O O . PRO A 1 110 ? 15.312 -3.291 13.68 1 41.69 110 PRO A O 1
ATOM 883 N N . THR A 1 111 ? 15.297 -2.135 15.305 1 38.78 111 THR A N 1
ATOM 884 C CA . THR A 1 111 ? 16.516 -2.682 15.914 1 38.78 111 THR A CA 1
ATOM 885 C C . THR A 1 111 ? 16.172 -3.861 16.828 1 38.78 111 THR A C 1
ATOM 887 O O . THR A 1 111 ? 15.016 -4.051 17.203 1 38.78 111 THR A O 1
ATOM 890 N N . ALA A 1 112 ? 17.125 -4.789 17.266 1 37 112 ALA A N 1
ATOM 891 C CA . ALA A 1 112 ? 16.875 -5.898 18.188 1 37 112 ALA A CA 1
ATOM 892 C C . ALA A 1 112 ? 15.828 -5.523 19.219 1 37 112 ALA A C 1
ATOM 894 O O . ALA A 1 112 ? 15.008 -6.363 19.609 1 37 112 ALA A O 1
ATOM 895 N N . ALA A 1 113 ? 15.953 -4.52 20.016 1 34.5 113 ALA A N 1
ATOM 896 C CA . ALA A 1 113 ? 15.188 -4.277 21.234 1 34.5 113 ALA A CA 1
ATOM 897 C C . ALA A 1 113 ? 13.828 -3.66 20.922 1 34.5 113 ALA A C 1
ATOM 899 O O . ALA A 1 113 ? 13 -3.465 21.812 1 34.5 113 ALA A O 1
ATOM 900 N N . THR A 1 114 ? 13.617 -2.748 20 1 38.12 114 THR A N 1
ATOM 901 C CA . THR A 1 114 ? 12.484 -1.832 20.047 1 38.12 114 THR A CA 1
ATOM 902 C C . THR A 1 114 ? 11.227 -2.502 19.5 1 38.12 114 THR A C 1
ATOM 904 O O . THR A 1 114 ? 11.172 -2.861 18.312 1 38.12 114 THR A O 1
ATOM 907 N N . LYS A 1 115 ? 10.539 -3.016 20.375 1 33.38 115 LYS A N 1
ATOM 908 C CA . LYS A 1 115 ? 9.227 -3.648 20.281 1 33.38 115 LYS A CA 1
ATOM 909 C C . LYS A 1 115 ? 8.242 -2.76 19.516 1 33.38 115 LYS A C 1
ATOM 911 O O . LYS A 1 115 ? 8.453 -1.551 19.406 1 33.38 115 LYS A O 1
ATOM 916 N N . PHE A 1 116 ? 7 -3.238 19.234 1 33.69 116 PHE A N 1
ATOM 917 C CA . PHE A 1 116 ? 5.832 -2.762 18.5 1 33.69 116 PHE A CA 1
ATOM 918 C C . PHE A 1 116 ? 5.492 -1.331 18.891 1 33.69 116 PHE A C 1
ATOM 920 O O . PHE A 1 116 ? 5.219 -0.492 18.031 1 33.69 116 PHE A O 1
ATOM 927 N N . ILE A 1 117 ? 5.336 -1.03 20.094 1 35.09 117 ILE A N 1
ATOM 928 C CA . ILE A 1 117 ? 4.844 0.19 20.719 1 35.09 117 ILE A CA 1
ATOM 929 C C . ILE A 1 117 ? 5.852 1.319 20.516 1 35.09 117 ILE A C 1
ATOM 931 O O . ILE A 1 117 ? 5.469 2.48 20.359 1 35.09 117 ILE A O 1
ATOM 935 N N . ALA A 1 118 ? 7.043 1.062 20.734 1 37.22 118 ALA A N 1
ATOM 936 C CA . ALA A 1 118 ? 8.195 1.951 20.641 1 37.22 118 ALA A CA 1
ATOM 937 C C . ALA A 1 118 ? 8.359 2.471 19.203 1 37.22 118 ALA A C 1
ATOM 939 O O . ALA A 1 118 ? 9 3.5 18.984 1 37.22 118 ALA A O 1
ATOM 940 N N . CYS A 1 119 ? 7.836 1.811 18.375 1 43.12 119 CYS A N 1
ATOM 941 C CA . CYS A 1 119 ? 7.93 2.035 16.938 1 43.12 119 CYS A CA 1
ATOM 942 C C . CYS A 1 119 ? 7.195 3.309 16.531 1 43.12 119 CYS A C 1
ATOM 944 O O . CYS A 1 119 ? 7.684 4.074 15.703 1 43.12 119 CYS A O 1
ATOM 946 N N . VAL A 1 120 ? 6.043 3.455 16.969 1 41.56 120 VAL A N 1
ATOM 947 C CA . VAL A 1 120 ? 5.262 4.637 16.625 1 41.56 120 VAL A CA 1
ATOM 948 C C . VAL A 1 120 ? 6.023 5.898 17.031 1 41.56 120 VAL A C 1
ATOM 950 O O . VAL A 1 120 ? 5.93 6.93 16.359 1 41.56 120 VAL A O 1
ATOM 953 N N . GLU A 1 121 ? 6.57 5.816 18.109 1 40.47 121 GLU A N 1
ATOM 954 C CA . GLU A 1 121 ? 7.293 6.977 18.609 1 40.47 121 GLU A CA 1
ATOM 955 C C . GLU A 1 121 ? 8.523 7.277 17.766 1 40.47 121 GLU A C 1
ATOM 957 O O . GLU A 1 121 ? 8.922 8.438 17.625 1 40.47 121 GLU A O 1
ATOM 962 N N . TYR A 1 122 ? 9.039 6.348 17.188 1 41.47 122 TYR A N 1
ATOM 963 C CA . TYR A 1 122 ? 10.305 6.523 16.484 1 41.47 122 TYR A CA 1
ATOM 964 C C . TYR A 1 122 ? 10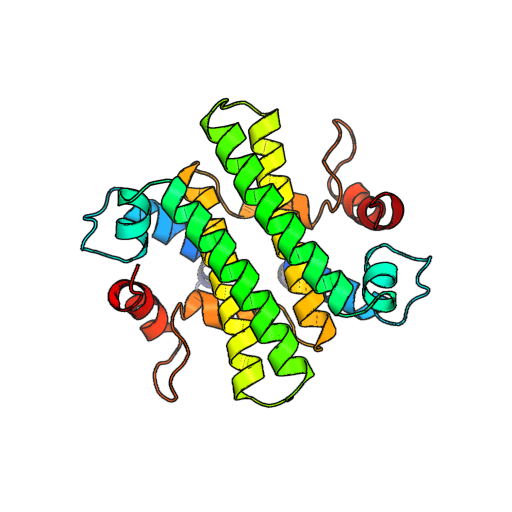.094 7.246 15.164 1 41.47 122 TYR A C 1
ATOM 966 O O . TYR A 1 122 ? 10.938 8.039 14.742 1 41.47 122 TYR A O 1
ATOM 974 N N . HIS A 1 123 ? 9.156 6.805 14.312 1 44.03 123 HIS A N 1
ATOM 975 C CA . HIS A 1 123 ? 8.977 7.484 13.039 1 44.03 123 HIS A CA 1
ATOM 976 C C . HIS A 1 123 ? 8.977 9 13.211 1 44.03 123 HIS A C 1
ATOM 978 O O . HIS A 1 123 ? 9.188 9.742 12.25 1 44.03 123 HIS A O 1
ATOM 984 N N . GLN A 1 124 ? 8.508 9.391 14.32 1 41.78 124 GLN A N 1
ATOM 985 C CA . GLN A 1 124 ? 8.336 10.82 14.555 1 41.78 124 GLN A CA 1
ATOM 986 C C . GLN A 1 124 ? 9.68 11.539 14.602 1 41.78 124 GLN A C 1
ATOM 988 O O . GLN A 1 124 ? 9.773 12.719 14.25 1 41.78 124 GLN A O 1
ATOM 993 N N . THR A 1 125 ? 10.688 10.742 15.117 1 41.16 125 THR A N 1
ATOM 994 C CA . THR A 1 125 ? 11.836 11.594 15.445 1 41.16 125 THR A CA 1
ATOM 995 C C . THR A 1 125 ? 12.945 11.414 14.414 1 41.16 125 THR A C 1
ATOM 997 O O . THR A 1 125 ? 13.695 12.359 14.133 1 41.16 125 THR A O 1
ATOM 1000 N N . GLU A 1 126 ? 13.219 10.18 13.867 1 44.34 126 GLU A N 1
ATOM 1001 C CA . GLU A 1 126 ? 14.539 10.039 13.266 1 44.34 126 GLU A CA 1
ATOM 1002 C C . GLU A 1 126 ? 14.453 10.047 11.742 1 44.34 126 GLU A C 1
ATOM 1004 O O . GLU A 1 126 ? 15.438 9.758 11.062 1 44.34 126 GLU A O 1
ATOM 1009 N N . ARG A 1 127 ? 13.305 10.133 11.141 1 49.19 127 ARG A N 1
ATOM 1010 C CA . ARG A 1 127 ? 13.375 10.086 9.688 1 49.19 127 ARG A CA 1
ATOM 1011 C C . ARG A 1 127 ? 13.82 11.43 9.125 1 49.19 127 ARG A C 1
ATOM 1013 O O . ARG A 1 127 ? 13.289 12.477 9.492 1 49.19 127 ARG A O 1
ATOM 1020 N N . ASP A 1 128 ? 15.086 11.461 8.648 1 49.56 128 ASP A N 1
ATOM 1021 C CA . ASP A 1 128 ? 15.547 12.68 7.98 1 49.56 128 ASP A CA 1
ATOM 1022 C C . ASP A 1 128 ? 14.781 12.906 6.676 1 49.56 128 ASP A C 1
ATOM 1024 O O . ASP A 1 128 ? 14.516 11.953 5.934 1 49.56 128 ASP A O 1
ATOM 1028 N N . LEU A 1 129 ? 13.914 13.938 6.738 1 47.97 129 LEU A N 1
ATOM 1029 C CA . LEU A 1 129 ? 13.312 14.344 5.469 1 47.97 129 LEU A CA 1
ATOM 1030 C C . LEU A 1 129 ? 14.375 14.859 4.504 1 47.97 129 LEU A C 1
ATOM 1032 O O . LEU A 1 129 ? 15.312 15.539 4.918 1 47.97 129 LEU A O 1
ATOM 1036 N N . MET B 1 1 ? -17.516 -10.016 32 1 24.81 1 MET B N 1
ATOM 1037 C CA . MET B 1 1 ? -16.578 -9.125 31.328 1 24.81 1 MET B CA 1
ATOM 1038 C C . MET B 1 1 ? -16.797 -9.156 29.812 1 24.81 1 MET B C 1
ATOM 1040 O O . MET B 1 1 ? -16.875 -10.234 29.219 1 24.81 1 MET B O 1
ATOM 1044 N N . ASN B 1 2 ? -17.375 -8.016 28.984 1 31.03 2 ASN B N 1
ATOM 1045 C CA . ASN B 1 2 ? -18 -7.672 27.703 1 31.03 2 ASN B CA 1
ATOM 1046 C C . ASN B 1 2 ? -17.109 -8.039 26.516 1 31.03 2 ASN B C 1
ATOM 1048 O O . ASN B 1 2 ? -16 -7.539 26.391 1 31.03 2 ASN B O 1
ATOM 1052 N N . ALA B 1 3 ? -17.219 -9.18 25.875 1 35.62 3 ALA B N 1
ATOM 1053 C CA . ALA B 1 3 ? -16.719 -9.656 24.594 1 35.62 3 ALA B CA 1
ATOM 1054 C C . ALA B 1 3 ? -16.797 -8.562 23.531 1 35.62 3 ALA B C 1
ATOM 1056 O O . ALA B 1 3 ? -16.266 -8.703 22.438 1 35.62 3 ALA B O 1
ATOM 1057 N N . SER B 1 4 ? -17.703 -7.676 23.516 1 37.94 4 SER B N 1
ATOM 1058 C CA . SER B 1 4 ? -18.078 -6.535 22.688 1 37.94 4 SER B CA 1
ATOM 1059 C C . SER B 1 4 ? -16.938 -5.539 22.562 1 37.94 4 SER B C 1
ATOM 1061 O O . SER B 1 4 ? -16.797 -4.855 21.547 1 37.94 4 SER B O 1
ATOM 1063 N N . THR B 1 5 ? -16.125 -5.156 23.688 1 38.72 5 THR B N 1
ATOM 1064 C CA . THR B 1 5 ? -15.047 -4.18 23.781 1 38.72 5 THR B CA 1
ATOM 1065 C C . THR B 1 5 ? -13.867 -4.598 22.906 1 38.72 5 THR B C 1
ATOM 1067 O O . THR B 1 5 ? -13.07 -3.754 22.484 1 38.72 5 THR B O 1
ATOM 1070 N N . ALA B 1 6 ? -13.555 -5.832 22.922 1 36.78 6 ALA B N 1
ATOM 1071 C CA . ALA B 1 6 ? -12.445 -6.48 22.234 1 36.78 6 ALA B CA 1
ATOM 1072 C C . ALA B 1 6 ? -12.609 -6.359 20.719 1 36.78 6 ALA B C 1
ATOM 1074 O O . ALA B 1 6 ? -11.617 -6.312 19.984 1 36.78 6 ALA B O 1
ATOM 1075 N N . GLN B 1 7 ? -13.656 -6.586 20.016 1 37.78 7 GLN B N 1
ATOM 1076 C CA . GLN B 1 7 ? -14.07 -6.449 18.625 1 37.78 7 GLN B CA 1
ATOM 1077 C C . GLN B 1 7 ? -13.859 -5.02 18.125 1 37.78 7 GLN B C 1
ATOM 1079 O O . GLN B 1 7 ? -13.453 -4.809 16.984 1 37.78 7 GLN B O 1
ATOM 1084 N N . SER B 1 8 ? -14.352 -3.934 18.812 1 41.69 8 SER B N 1
ATOM 1085 C CA . SER B 1 8 ? -14.195 -2.488 18.672 1 41.69 8 SER B CA 1
ATOM 1086 C C . SER B 1 8 ? -12.719 -2.092 18.641 1 41.69 8 SER B C 1
ATOM 1088 O O . SER B 1 8 ? -12.336 -1.145 17.953 1 41.69 8 SER B O 1
ATOM 1090 N N . GLU B 1 9 ? -11.859 -2.707 19.438 1 43.78 9 GLU B N 1
ATOM 1091 C CA . GLU B 1 9 ? -10.453 -2.447 19.719 1 43.78 9 GLU B CA 1
ATOM 1092 C C . GLU B 1 9 ? -9.578 -2.746 18.5 1 43.78 9 GLU B C 1
ATOM 1094 O O . GLU B 1 9 ? -8.383 -2.449 18.5 1 43.78 9 GLU B O 1
ATOM 1099 N N . GLN B 1 10 ? -9.945 -3.779 17.797 1 48.94 10 GLN B N 1
ATOM 1100 C CA . GLN B 1 10 ? -8.93 -4.141 16.812 1 48.94 10 GLN B CA 1
ATOM 1101 C C . GLN B 1 10 ? -8.844 -3.104 15.695 1 48.94 10 GLN B C 1
ATOM 1103 O O . GLN B 1 10 ? -9.414 -3.289 14.625 1 48.94 10 GLN B O 1
ATOM 1108 N N . VAL B 1 11 ? -8.711 -1.924 16.156 1 56.12 11 VAL B N 1
ATOM 1109 C CA . VAL B 1 11 ? -8.469 -0.925 15.125 1 56.12 11 VAL B CA 1
ATOM 1110 C C . VAL B 1 11 ? -7.383 -1.424 14.18 1 56.12 11 VAL B C 1
ATOM 1112 O O . VAL B 1 11 ? -6.289 -1.79 14.609 1 56.12 11 VAL B O 1
ATOM 1115 N N . GLU B 1 12 ? -7.898 -1.628 13.078 1 78 12 GLU B N 1
ATOM 1116 C CA . GLU B 1 12 ? -6.934 -2.061 12.07 1 78 12 GLU B CA 1
ATOM 1117 C C . GLU B 1 12 ? -5.781 -1.066 11.953 1 78 12 GLU B C 1
ATOM 1119 O O . GLU B 1 12 ? -5.977 0.142 12.102 1 78 12 GLU B O 1
ATOM 1124 N N . VAL B 1 13 ? -4.586 -1.525 12.023 1 83 13 VAL B N 1
ATOM 1125 C CA . VAL B 1 13 ? -3.352 -0.747 11.961 1 83 13 VAL B CA 1
ATOM 1126 C C . VAL B 1 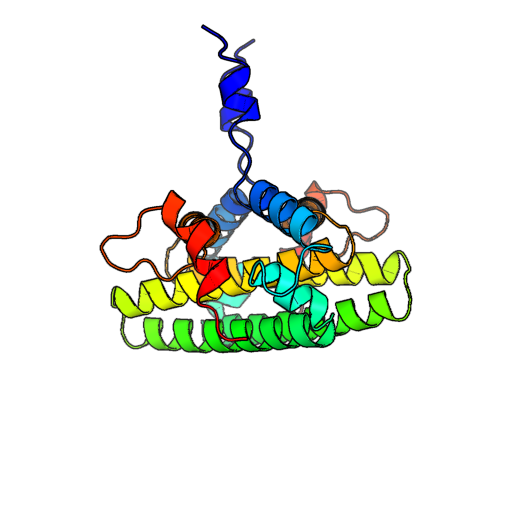13 ? -3.486 0.359 10.922 1 83 13 VAL B C 1
ATOM 1128 O O . VAL B 1 13 ? -3.029 1.484 11.133 1 83 13 VAL B O 1
ATOM 1131 N N . LEU B 1 14 ? -4.172 0.138 9.875 1 88.31 14 LEU B N 1
ATOM 1132 C CA . LEU B 1 14 ? -4.305 1.124 8.805 1 88.31 14 LEU B CA 1
ATOM 1133 C C . LEU B 1 14 ? -5.242 2.254 9.227 1 88.31 14 LEU B C 1
ATOM 1135 O O . LEU B 1 14 ? -4.996 3.418 8.906 1 88.31 14 LEU B O 1
ATOM 1139 N N . SER B 1 15 ? -6.289 1.838 9.945 1 87.12 15 SER B N 1
ATOM 1140 C CA . SER B 1 15 ? -7.211 2.848 10.453 1 87.12 15 SER B CA 1
ATOM 1141 C C . SER B 1 15 ? -6.547 3.705 11.531 1 87.12 15 SER B C 1
ATOM 1143 O O . SER B 1 15 ? -6.746 4.922 11.57 1 87.12 15 SER B O 1
ATOM 1145 N N . TYR B 1 16 ? -5.812 3.09 12.305 1 84 16 TYR B N 1
ATOM 1146 C CA . TYR B 1 16 ? -5.086 3.816 13.344 1 84 16 TYR B CA 1
ATOM 1147 C C . TYR B 1 16 ? -4.102 4.805 12.727 1 84 16 TYR B C 1
ATOM 1149 O O . TYR B 1 16 ? -4.031 5.961 13.156 1 84 16 TYR B O 1
ATOM 1157 N N . LEU B 1 17 ? -3.385 4.375 11.75 1 87.62 17 LEU B N 1
ATOM 1158 C CA . LEU B 1 17 ? -2.428 5.242 11.07 1 87.62 17 LEU B CA 1
ATOM 1159 C C . LEU B 1 17 ? -3.131 6.445 10.445 1 87.62 17 LEU B C 1
ATOM 1161 O O . LEU B 1 17 ? -2.664 7.578 10.578 1 87.62 17 LEU B O 1
ATOM 1165 N N . GLY B 1 18 ? -4.254 6.125 9.82 1 89.19 18 GLY B N 1
ATOM 1166 C CA . GLY B 1 18 ? -5.008 7.219 9.227 1 89.19 18 GLY B CA 1
ATOM 1167 C C . GLY B 1 18 ? -5.441 8.266 10.234 1 89.19 18 GLY B C 1
ATOM 1168 O O . GLY B 1 18 ? -5.332 9.461 9.984 1 89.19 18 GLY B O 1
ATOM 1169 N N . GLN B 1 19 ? -5.914 7.812 11.32 1 88.62 19 GLN B N 1
ATOM 1170 C CA . GLN B 1 19 ? -6.359 8.727 12.367 1 88.62 19 GLN B CA 1
ATOM 1171 C C . GLN B 1 19 ? -5.191 9.555 12.906 1 88.62 19 GLN B C 1
ATOM 1173 O O . GLN B 1 19 ? -5.316 10.766 13.086 1 88.62 19 GLN B O 1
ATOM 1178 N N . MET B 1 20 ? -4.156 8.883 13.164 1 88.19 20 MET B N 1
ATOM 1179 C CA . MET B 1 20 ? -2.959 9.57 13.641 1 88.19 20 MET B CA 1
ATOM 1180 C C . MET B 1 20 ? -2.514 10.641 12.648 1 88.19 20 MET B C 1
ATOM 1182 O O . MET B 1 20 ? -2.211 11.766 13.039 1 88.19 20 MET B O 1
ATOM 1186 N N . MET B 1 21 ? -2.5 10.32 11.398 1 92.12 21 MET B N 1
ATOM 1187 C CA . MET B 1 21 ? -2.041 11.234 10.359 1 92.12 21 MET B CA 1
ATOM 1188 C C . MET B 1 21 ? -2.971 12.438 10.25 1 92.12 21 MET B C 1
ATOM 1190 O O . MET B 1 21 ? -2.516 13.562 10.031 1 92.12 21 MET B O 1
ATOM 1194 N N . ALA B 1 22 ? -4.234 12.195 10.438 1 91.94 22 ALA B N 1
ATOM 1195 C CA . ALA B 1 22 ? -5.207 13.281 10.406 1 91.94 22 ALA B CA 1
ATOM 1196 C C . ALA B 1 22 ? -4.965 14.273 11.531 1 91.94 22 ALA B C 1
ATOM 1198 O O . ALA B 1 22 ? -5.055 15.492 11.336 1 91.94 22 ALA B O 1
ATOM 1199 N N . GLU B 1 23 ? -4.602 13.781 12.594 1 91.06 23 GLU B N 1
ATOM 1200 C CA . GLU B 1 23 ? -4.375 14.609 13.773 1 91.06 23 GLU B CA 1
ATOM 1201 C C . GLU B 1 23 ? -3.109 15.445 13.625 1 91.06 23 GLU B C 1
ATOM 1203 O O . GLU B 1 23 ? -2.996 16.516 14.219 1 91.06 23 GLU B O 1
ATOM 1208 N N . ARG B 1 24 ? -2.236 15 12.812 1 91.44 24 ARG B N 1
ATOM 1209 C CA . ARG B 1 24 ? -0.939 15.664 12.719 1 91.44 24 ARG B CA 1
ATOM 1210 C C . ARG B 1 24 ? -0.934 16.688 11.586 1 91.44 24 ARG B C 1
ATOM 1212 O O . ARG B 1 24 ? 0.028 17.438 11.43 1 91.44 24 ARG B O 1
ATOM 1219 N N . LYS B 1 25 ? -1.896 16.719 10.789 1 92.25 25 LYS B N 1
ATOM 1220 C CA . LYS B 1 25 ? -1.935 17.578 9.609 1 92.25 25 LYS B CA 1
ATOM 1221 C C . LYS B 1 25 ? -1.778 19.047 9.992 1 92.25 25 LYS B C 1
ATOM 1223 O O . LYS B 1 25 ? -1.086 19.812 9.312 1 92.25 25 LYS B O 1
ATOM 1228 N N . ALA B 1 26 ? -2.324 19.453 11.102 1 92.75 26 ALA B N 1
ATOM 1229 C CA . ALA B 1 26 ? -2.27 20.859 11.523 1 92.75 26 ALA B CA 1
ATOM 1230 C C . ALA B 1 26 ? -1.303 21.031 12.688 1 92.75 26 ALA B C 1
ATOM 1232 O O . ALA B 1 26 ? -1.22 22.125 13.266 1 92.75 26 ALA B O 1
ATOM 1233 N N . ALA B 1 27 ? -0.566 19.984 12.984 1 93.69 27 ALA B N 1
ATOM 1234 C CA . ALA B 1 27 ? 0.337 20.047 14.125 1 93.69 27 ALA B CA 1
ATOM 1235 C C . ALA B 1 27 ? 1.62 20.797 13.781 1 93.69 27 ALA B C 1
ATOM 1237 O O . ALA B 1 27 ? 1.909 21.031 12.609 1 93.69 27 ALA B O 1
ATOM 1238 N N . ASP B 1 28 ? 2.396 21.203 14.812 1 94.62 28 ASP B N 1
ATOM 1239 C CA . ASP B 1 28 ? 3.711 21.812 14.648 1 94.62 28 ASP B CA 1
ATOM 1240 C C . ASP B 1 28 ? 4.641 20.922 13.836 1 94.62 28 ASP B C 1
ATOM 1242 O O . ASP B 1 28 ? 4.789 19.734 14.133 1 94.62 28 ASP B O 1
ATOM 1246 N N . PRO B 1 29 ? 5.199 21.516 12.766 1 93.12 29 PRO B N 1
ATOM 1247 C CA . PRO B 1 29 ? 6.07 20.703 11.914 1 93.12 29 PRO B CA 1
ATOM 1248 C C . PRO B 1 29 ? 7.223 20.062 12.688 1 93.12 29 PRO B C 1
ATOM 1250 O O . PRO B 1 29 ? 7.766 19.047 12.25 1 93.12 29 PRO B O 1
ATOM 1253 N N . ASP B 1 30 ? 7.531 20.578 13.75 1 91 30 ASP B N 1
ATOM 1254 C CA . ASP B 1 30 ? 8.641 20.047 14.531 1 91 30 ASP B CA 1
ATOM 1255 C C . ASP B 1 30 ? 8.18 18.953 15.484 1 91 30 ASP B C 1
ATOM 1257 O O . ASP B 1 30 ? 8.992 18.297 16.125 1 91 30 ASP B O 1
ATOM 1261 N N . SER B 1 31 ? 6.887 18.688 15.492 1 87.56 31 SER B N 1
ATOM 1262 C CA . SER B 1 31 ? 6.324 17.781 16.484 1 87.56 31 SER B CA 1
ATOM 1263 C C . SER B 1 31 ? 6.457 16.328 16.062 1 87.56 31 SER B C 1
ATOM 1265 O O . SER B 1 31 ? 6.488 15.422 16.891 1 87.56 31 SER B O 1
ATOM 1267 N N . SER B 1 32 ? 6.406 16.141 14.727 1 85.06 32 SER B N 1
ATOM 1268 C CA . SER B 1 32 ? 6.48 14.781 14.203 1 85.06 32 SER B CA 1
ATOM 1269 C C . SER B 1 32 ? 6.891 14.773 12.734 1 85.06 32 SER B C 1
ATOM 1271 O O . SER B 1 32 ? 6.812 15.805 12.055 1 85.06 32 SER B O 1
ATOM 1273 N N . TYR B 1 33 ? 7.344 13.586 12.211 1 88.88 33 TYR B N 1
ATOM 1274 C CA . TYR B 1 33 ? 7.703 13.383 10.805 1 88.88 33 TYR B CA 1
ATOM 1275 C C . TYR B 1 33 ? 6.516 13.664 9.898 1 88.88 33 TYR B C 1
ATOM 1277 O O . TYR B 1 33 ? 6.656 14.336 8.867 1 88.88 33 TYR B O 1
ATOM 1285 N N . VAL B 1 34 ? 5.336 13.148 10.297 1 92.38 34 VAL B N 1
ATOM 1286 C CA . VAL B 1 34 ? 4.133 13.312 9.492 1 92.38 34 VAL B CA 1
ATOM 1287 C C . VAL B 1 34 ? 3.75 14.797 9.43 1 92.38 34 VAL B C 1
ATOM 1289 O O . VAL B 1 34 ? 3.414 15.312 8.367 1 92.38 34 VAL B O 1
ATOM 1292 N N . ALA B 1 35 ? 3.838 15.438 10.594 1 93.12 35 ALA B N 1
ATOM 1293 C CA . ALA B 1 35 ? 3.57 16.875 10.609 1 93.12 35 ALA B CA 1
ATOM 1294 C C . ALA B 1 35 ? 4.531 17.625 9.695 1 93.12 35 ALA B C 1
ATOM 1296 O O . ALA B 1 35 ? 4.113 18.516 8.945 1 93.12 35 ALA B O 1
ATOM 1297 N N . LYS B 1 36 ? 5.785 17.219 9.75 1 94.94 36 LYS B N 1
ATOM 1298 C CA . LYS B 1 36 ? 6.805 17.812 8.898 1 94.94 36 LYS B CA 1
ATOM 1299 C C . LYS B 1 36 ? 6.488 17.594 7.422 1 94.94 36 LYS B C 1
ATOM 1301 O O . LYS B 1 36 ? 6.613 18.516 6.605 1 94.94 36 LYS B O 1
ATOM 1306 N N . LEU B 1 37 ? 6.102 16.391 7.016 1 95.06 37 LEU B N 1
ATOM 1307 C CA . LEU B 1 37 ? 5.727 16.062 5.645 1 95.06 37 LEU B CA 1
ATOM 1308 C C . LEU B 1 37 ? 4.594 16.969 5.164 1 95.06 37 LEU B C 1
ATOM 1310 O O . LEU B 1 37 ? 4.672 17.547 4.078 1 95.06 37 LEU B O 1
ATOM 1314 N N . TYR B 1 38 ? 3.596 17.141 5.98 1 96.88 38 TYR B N 1
ATOM 1315 C CA . TYR B 1 38 ? 2.447 17.953 5.598 1 96.88 38 TYR B CA 1
ATOM 1316 C C . TYR B 1 38 ? 2.85 19.406 5.414 1 96.88 38 TYR B C 1
ATOM 1318 O O . TYR B 1 38 ? 2.395 20.078 4.48 1 96.88 38 TYR B O 1
ATOM 1326 N N . HIS B 1 39 ? 3.674 19.859 6.281 1 96.88 39 HIS B N 1
ATOM 1327 C CA . HIS B 1 39 ? 4.129 21.234 6.184 1 96.88 39 HIS B CA 1
ATOM 1328 C C . HIS B 1 39 ? 4.953 21.453 4.922 1 96.88 39 HIS B C 1
ATOM 1330 O O . HIS B 1 39 ? 4.898 22.531 4.316 1 96.88 39 HIS B O 1
ATOM 1336 N N . LYS B 1 40 ? 5.727 20.484 4.555 1 97.31 40 LYS B N 1
ATOM 1337 C CA . LYS B 1 40 ? 6.543 20.594 3.352 1 97.31 40 LYS B CA 1
ATOM 1338 C C . LYS B 1 40 ? 5.684 20.578 2.092 1 97.31 40 LYS B C 1
ATOM 1340 O O . LYS B 1 40 ? 6.113 21.016 1.027 1 97.31 40 LYS B O 1
ATOM 1345 N N . GLY B 1 41 ? 4.512 19.906 2.17 1 97.69 41 GLY B N 1
ATOM 1346 C CA . GLY B 1 41 ? 3.543 20.016 1.092 1 97.69 41 GLY B CA 1
ATOM 1347 C C . GLY B 1 41 ? 3.426 18.75 0.26 1 97.69 41 GLY B C 1
ATOM 1348 O O . GLY B 1 41 ? 4.211 17.812 0.428 1 97.69 41 GLY B O 1
ATOM 1349 N N . LEU B 1 42 ? 2.486 18.75 -0.652 1 98.25 42 LEU B N 1
ATOM 1350 C CA . LEU B 1 42 ? 2.139 17.562 -1.435 1 98.25 42 LEU B CA 1
ATOM 1351 C C . LEU B 1 42 ? 3.324 17.094 -2.273 1 98.25 42 LEU B C 1
ATOM 1353 O O . LEU B 1 42 ? 3.561 15.891 -2.404 1 98.25 42 LEU B O 1
ATOM 1357 N N . ASN B 1 43 ? 4.07 18.047 -2.842 1 98.62 43 ASN B N 1
ATOM 1358 C CA . ASN B 1 43 ? 5.203 17.656 -3.674 1 98.62 43 ASN B CA 1
ATOM 1359 C C . ASN B 1 43 ? 6.207 16.812 -2.889 1 98.62 43 ASN B C 1
ATOM 1361 O O . ASN B 1 43 ? 6.727 15.82 -3.402 1 98.62 43 ASN B O 1
ATOM 1365 N N . LYS B 1 44 ? 6.426 17.156 -1.719 1 98.44 44 LYS B N 1
ATOM 1366 C CA . LYS B 1 44 ? 7.363 16.391 -0.907 1 98.44 44 LYS B CA 1
ATOM 1367 C C . LYS B 1 44 ? 6.809 15.008 -0.58 1 98.44 44 LYS B C 1
ATOM 1369 O O . LYS B 1 44 ? 7.539 14.016 -0.624 1 98.44 44 LYS B O 1
ATOM 1374 N N . ILE B 1 45 ? 5.598 14.969 -0.207 1 97.88 45 ILE B N 1
ATOM 1375 C CA . ILE B 1 45 ? 4.938 13.695 0.081 1 97.88 45 ILE B CA 1
ATOM 1376 C C . ILE B 1 45 ? 5.059 12.766 -1.125 1 97.88 45 ILE B C 1
ATOM 1378 O O . ILE B 1 45 ? 5.426 11.602 -0.981 1 97.88 45 ILE B O 1
ATOM 1382 N N . LEU B 1 46 ? 4.844 13.305 -2.311 1 98.81 46 LEU B N 1
ATOM 1383 C CA . LEU B 1 46 ? 4.875 12.508 -3.533 1 98.81 46 LEU B CA 1
ATOM 1384 C C . LEU B 1 46 ? 6.305 12.086 -3.871 1 98.81 46 LEU B C 1
ATOM 1386 O O . LEU B 1 46 ? 6.527 10.984 -4.375 1 98.81 46 LEU B O 1
ATOM 1390 N N . GLU B 1 47 ? 7.258 12.984 -3.648 1 98.56 47 GLU B N 1
ATOM 1391 C CA . GLU B 1 47 ? 8.664 12.625 -3.789 1 98.56 47 GLU B CA 1
ATOM 1392 C C . GLU B 1 47 ? 9.008 11.398 -2.947 1 98.56 47 GLU B C 1
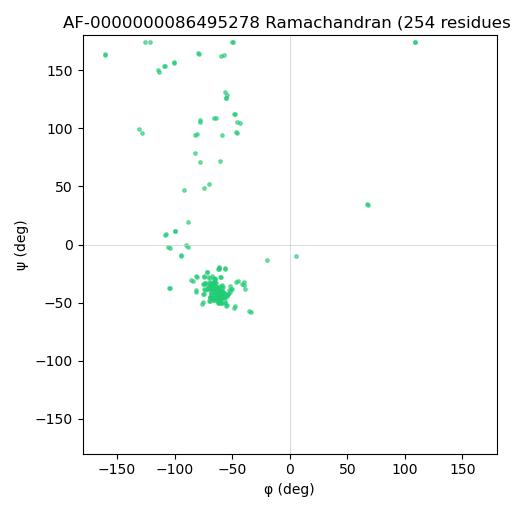ATOM 1394 O O . GLU B 1 47 ? 9.688 10.484 -3.422 1 98.56 47 GLU B O 1
ATOM 1399 N N . LYS B 1 48 ? 8.516 11.336 -1.739 1 97.88 48 LYS B N 1
ATOM 1400 C CA . LYS B 1 48 ? 8.82 10.211 -0.853 1 97.88 48 LYS B CA 1
ATOM 1401 C C . LYS B 1 48 ? 8.188 8.922 -1.363 1 97.88 48 LYS B C 1
ATOM 1403 O O . LYS B 1 48 ? 8.766 7.844 -1.231 1 97.88 48 LYS B O 1
ATOM 1408 N N . VAL B 1 49 ? 6.992 9.023 -1.938 1 98.25 49 VAL B N 1
ATOM 1409 C CA . VAL B 1 49 ? 6.375 7.836 -2.523 1 98.25 49 VAL B CA 1
ATOM 1410 C C . VAL B 1 49 ? 7.273 7.273 -3.621 1 98.25 49 VAL B C 1
ATOM 1412 O O . VAL B 1 49 ? 7.52 6.066 -3.674 1 98.25 49 VAL B O 1
ATOM 1415 N N . GLY B 1 50 ? 7.754 8.141 -4.488 1 98.38 50 GLY B N 1
ATOM 1416 C CA . GLY 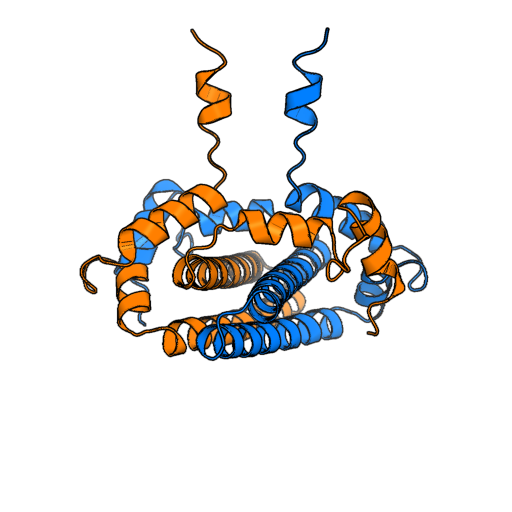B 1 50 ? 8.688 7.691 -5.512 1 98.38 50 GLY B CA 1
ATOM 1417 C C . GLY B 1 50 ? 9.945 7.07 -4.941 1 98.38 50 GLY B C 1
ATOM 1418 O O . GLY B 1 50 ? 10.406 6.031 -5.422 1 98.38 50 GLY B O 1
ATOM 1419 N N . GLU B 1 51 ? 10.5 7.664 -3.918 1 97.88 51 GLU B N 1
ATOM 1420 C CA . GLU B 1 51 ? 11.703 7.152 -3.27 1 97.88 51 GLU B CA 1
ATOM 1421 C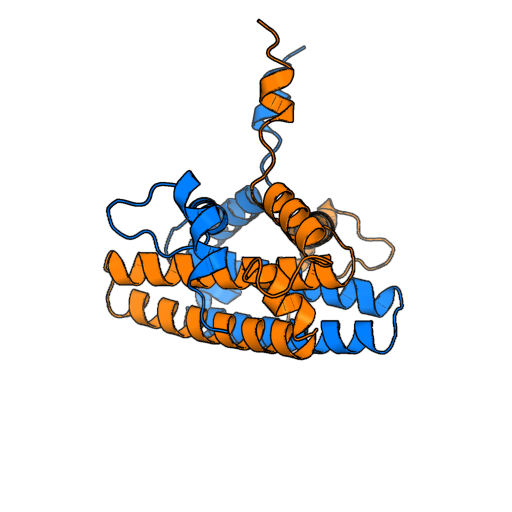 C . GLU B 1 51 ? 11.461 5.766 -2.682 1 97.88 51 GLU B C 1
ATOM 1423 O O . GLU B 1 51 ? 12.234 4.836 -2.936 1 97.88 51 GLU B O 1
ATOM 1428 N N . GLU B 1 52 ? 10.352 5.609 -1.908 1 96.62 52 GLU B N 1
ATOM 1429 C CA . GLU B 1 52 ? 10.07 4.336 -1.249 1 96.62 52 GLU B CA 1
ATOM 1430 C C . GLU B 1 52 ? 9.789 3.238 -2.27 1 96.62 52 GLU B C 1
ATOM 1432 O O . GLU B 1 52 ? 10.125 2.072 -2.043 1 96.62 52 GLU B O 1
ATOM 1437 N N . ALA B 1 53 ? 9.164 3.621 -3.426 1 98.69 53 ALA B N 1
ATOM 1438 C CA . ALA B 1 53 ? 8.93 2.639 -4.48 1 98.69 53 ALA B CA 1
ATOM 1439 C C . ALA B 1 53 ? 10.25 2.096 -5.023 1 98.69 53 ALA B C 1
ATOM 1441 O O . ALA B 1 53 ? 10.422 0.883 -5.168 1 98.69 53 ALA B O 1
ATOM 1442 N N . ILE B 1 54 ? 11.195 3.004 -5.297 1 98.69 54 ILE B N 1
ATOM 1443 C CA . ILE B 1 54 ? 12.5 2.596 -5.801 1 98.69 54 ILE B CA 1
ATOM 1444 C C . ILE B 1 54 ? 13.211 1.743 -4.754 1 98.69 54 ILE B C 1
ATOM 1446 O O . ILE B 1 54 ? 13.812 0.718 -5.082 1 98.69 54 ILE B O 1
ATOM 1450 N N . GLU B 1 55 ? 13.094 2.139 -3.494 1 97.88 55 GLU B N 1
ATOM 1451 C CA . GLU B 1 55 ? 13.727 1.375 -2.424 1 97.88 55 GLU B CA 1
ATOM 1452 C C . GLU B 1 55 ? 13.102 -0.009 -2.285 1 97.88 55 GLU B C 1
ATOM 1454 O O . GLU B 1 55 ? 13.789 -0.981 -1.975 1 97.88 55 GLU B O 1
ATOM 1459 N N . THR B 1 56 ? 11.812 -0.133 -2.457 1 98.56 56 THR B N 1
ATOM 1460 C CA . THR B 1 56 ? 11.133 -1.424 -2.455 1 98.56 56 THR B CA 1
ATOM 1461 C C . THR B 1 56 ? 11.68 -2.324 -3.557 1 98.56 56 THR B C 1
ATOM 1463 O O . THR B 1 56 ? 11.992 -3.492 -3.314 1 98.56 56 THR B O 1
ATOM 1466 N N . VAL B 1 57 ? 11.836 -1.749 -4.789 1 98.88 57 VAL B N 1
ATOM 1467 C CA . VAL B 1 57 ? 12.352 -2.496 -5.934 1 98.88 57 VAL B CA 1
ATOM 1468 C C . VAL B 1 57 ? 13.758 -3.004 -5.625 1 98.88 57 VAL B C 1
ATOM 1470 O O . VAL B 1 57 ? 14.047 -4.188 -5.82 1 98.88 57 VAL B O 1
ATOM 1473 N N . ILE B 1 58 ? 14.586 -2.139 -5.109 1 98.75 58 ILE B N 1
ATOM 1474 C CA . ILE B 1 58 ? 15.969 -2.475 -4.793 1 98.75 58 ILE B CA 1
ATOM 1475 C C . ILE B 1 58 ? 16 -3.559 -3.719 1 98.75 58 ILE B C 1
ATOM 1477 O O . ILE B 1 58 ? 16.719 -4.559 -3.859 1 98.75 58 ILE B O 1
ATOM 1481 N N . ALA B 1 59 ? 15.219 -3.418 -2.672 1 98.38 59 ALA B N 1
ATOM 1482 C CA . ALA B 1 59 ? 15.203 -4.375 -1.568 1 98.38 59 ALA B CA 1
ATOM 1483 C C . ALA B 1 59 ? 14.734 -5.75 -2.041 1 98.38 59 ALA B C 1
ATOM 1485 O O . ALA B 1 59 ? 15.25 -6.773 -1.584 1 98.38 59 ALA B O 1
ATOM 1486 N N . ALA B 1 60 ? 13.75 -5.793 -2.928 1 98.75 60 ALA B N 1
ATOM 1487 C CA . ALA B 1 60 ? 13.273 -7.066 -3.463 1 98.75 60 ALA B CA 1
ATOM 1488 C C . ALA B 1 60 ? 14.367 -7.781 -4.246 1 98.75 60 ALA B C 1
ATOM 1490 O O . ALA B 1 60 ? 14.562 -8.992 -4.094 1 98.75 60 ALA B O 1
ATOM 1491 N N . LYS B 1 61 ? 15.078 -6.98 -5.094 1 98.81 61 LYS B N 1
ATOM 1492 C CA . LYS B 1 61 ? 16.172 -7.559 -5.871 1 98.81 61 LYS B CA 1
ATOM 1493 C C . LYS B 1 61 ? 17.297 -8.062 -4.965 1 98.81 61 LYS B C 1
ATOM 1495 O O . LYS B 1 61 ? 17.875 -9.125 -5.211 1 98.81 61 LYS B O 1
ATOM 1500 N N . ASP B 1 62 ? 17.609 -7.328 -3.938 1 98.69 62 ASP B N 1
ATOM 1501 C CA . ASP B 1 62 ? 18.641 -7.738 -2.982 1 98.69 62 ASP B CA 1
ATOM 1502 C C . ASP B 1 62 ? 18.234 -9.016 -2.256 1 98.69 62 ASP B C 1
ATOM 1504 O O . ASP B 1 62 ? 19.047 -9.914 -2.053 1 98.69 62 ASP B O 1
ATOM 1508 N N . PHE B 1 63 ? 17 -9.117 -1.877 1 98.25 63 PHE B N 1
ATOM 1509 C CA . PHE B 1 63 ? 16.516 -10.305 -1.183 1 98.25 63 PHE B CA 1
ATOM 1510 C C . PHE B 1 63 ? 16.547 -11.516 -2.104 1 98.25 63 PHE B C 1
ATOM 1512 O O . PHE B 1 63 ? 16.875 -12.625 -1.676 1 98.25 63 PHE B O 1
ATOM 1519 N N . LYS B 1 64 ? 16.172 -11.32 -3.385 1 98.06 64 LYS B N 1
ATOM 1520 C CA . LYS B 1 64 ? 16.25 -12.398 -4.367 1 98.06 64 LYS B CA 1
ATOM 1521 C C . LYS B 1 64 ? 17.688 -12.898 -4.523 1 98.06 64 LYS B C 1
ATOM 1523 O O . LYS B 1 64 ? 17.922 -14.102 -4.602 1 98.06 64 LYS B O 1
ATOM 1528 N N . SER B 1 65 ? 18.609 -11.969 -4.539 1 97.69 65 SER B N 1
ATOM 1529 C CA . SER B 1 65 ? 20.016 -12.305 -4.758 1 97.69 65 SER B CA 1
ATOM 1530 C C . SER B 1 65 ? 20.625 -12.953 -3.521 1 97.69 65 SER B C 1
ATOM 1532 O O . SER B 1 65 ? 21.406 -13.891 -3.635 1 97.69 65 SER B O 1
ATOM 1534 N N . GLU B 1 66 ? 20.328 -12.445 -2.375 1 96.31 66 GLU B N 1
ATOM 1535 C CA . GLU B 1 66 ? 20.781 -12.961 -1.091 1 96.31 66 GLU B CA 1
ATOM 1536 C C . GLU B 1 66 ? 19.625 -13.117 -0.109 1 96.31 66 GLU B C 1
ATOM 1538 O O . GLU B 1 66 ? 19.328 -12.188 0.648 1 96.31 66 GLU B O 1
ATOM 1543 N N . ALA B 1 67 ? 19.188 -14.391 -0.028 1 93.12 67 ALA B N 1
ATOM 1544 C CA . ALA B 1 67 ? 18 -14.672 0.771 1 93.12 67 ALA B CA 1
ATOM 1545 C C . ALA B 1 67 ? 18.344 -14.797 2.25 1 93.12 67 ALA B C 1
ATOM 1547 O O . ALA B 1 67 ? 18.359 -15.906 2.799 1 93.12 67 ALA B O 1
ATOM 1548 N N . ASN B 1 68 ? 18.531 -13.609 2.93 1 95.69 68 ASN B N 1
ATOM 1549 C CA . ASN B 1 68 ? 18.781 -13.609 4.367 1 95.69 68 ASN B CA 1
ATOM 1550 C C . ASN B 1 68 ? 17.797 -12.727 5.117 1 95.69 68 ASN B C 1
ATOM 1552 O O . ASN B 1 68 ? 17.016 -12.008 4.5 1 95.69 68 ASN B O 1
ATOM 1556 N N . GLU B 1 69 ? 17.906 -12.797 6.422 1 95 69 GLU B N 1
ATOM 1557 C CA . GLU B 1 69 ? 16.906 -12.156 7.273 1 95 69 GLU B CA 1
ATOM 1558 C C . GLU B 1 69 ? 16.984 -10.641 7.164 1 95 69 GLU B C 1
ATOM 1560 O O . GLU B 1 69 ? 15.961 -9.953 7.223 1 95 69 GLU B O 1
ATOM 1565 N N . ASP B 1 70 ? 18.188 -10.164 6.984 1 94.5 70 ASP B N 1
ATOM 1566 C CA . ASP B 1 70 ? 18.359 -8.719 6.883 1 94.5 70 ASP B CA 1
ATOM 1567 C C . ASP B 1 70 ? 17.703 -8.18 5.613 1 94.5 70 ASP B C 1
ATOM 1569 O O . ASP B 1 70 ? 16.984 -7.176 5.656 1 94.5 70 ASP B O 1
ATOM 1573 N N . HIS B 1 71 ? 17.984 -8.859 4.488 1 96 71 HIS B N 1
ATOM 1574 C CA . HIS B 1 71 ? 17.391 -8.438 3.225 1 96 71 HIS B CA 1
ATOM 1575 C C . HIS B 1 71 ? 15.875 -8.641 3.232 1 96 71 HIS B C 1
ATOM 1577 O O . HIS B 1 71 ? 15.133 -7.848 2.646 1 96 71 HIS B O 1
ATOM 1583 N N . LYS B 1 72 ? 15.414 -9.656 3.92 1 95.62 72 LYS B N 1
ATOM 1584 C CA . LYS B 1 72 ? 13.984 -9.875 4.102 1 95.62 72 LYS B CA 1
ATOM 1585 C C . LYS B 1 72 ? 13.344 -8.719 4.863 1 95.62 72 LYS B C 1
ATOM 1587 O O . LYS B 1 72 ? 12.344 -8.156 4.418 1 95.62 72 LYS B O 1
ATOM 1592 N N . ASN B 1 73 ? 13.93 -8.359 5.949 1 92.5 73 ASN B N 1
ATOM 1593 C CA . ASN B 1 73 ? 13.406 -7.281 6.777 1 92.5 73 ASN B CA 1
ATOM 1594 C C . ASN B 1 73 ? 13.438 -5.945 6.039 1 92.5 73 ASN B C 1
ATOM 1596 O O . ASN B 1 73 ? 12.531 -5.121 6.203 1 92.5 73 ASN B O 1
ATOM 1600 N N . ASP B 1 74 ? 14.492 -5.75 5.227 1 94.19 74 ASP B N 1
ATOM 1601 C CA . ASP B 1 74 ? 14.562 -4.527 4.43 1 94.19 74 ASP B CA 1
ATOM 1602 C C . ASP B 1 74 ? 13.391 -4.434 3.459 1 94.19 74 ASP B C 1
ATOM 1604 O O . ASP B 1 74 ? 12.797 -3.365 3.301 1 94.19 74 ASP B O 1
ATOM 1608 N N . LEU B 1 75 ? 13.086 -5.555 2.814 1 96.88 75 LEU B N 1
ATOM 1609 C CA . LEU B 1 75 ? 11.969 -5.562 1.877 1 96.88 75 LEU B CA 1
ATOM 1610 C C . LEU B 1 75 ? 10.656 -5.25 2.59 1 96.88 75 LEU B C 1
ATOM 1612 O O . LEU B 1 75 ? 9.883 -4.406 2.133 1 96.88 75 LEU B O 1
ATOM 1616 N N . ILE B 1 76 ? 10.398 -5.84 3.736 1 94.69 76 ILE B N 1
ATOM 1617 C CA . ILE B 1 76 ? 9.172 -5.625 4.492 1 94.69 76 ILE B CA 1
ATOM 1618 C C . ILE B 1 76 ? 9.086 -4.168 4.934 1 94.69 76 ILE B C 1
ATOM 1620 O O . ILE B 1 76 ? 8.031 -3.541 4.824 1 94.69 76 ILE B O 1
ATOM 1624 N N . TYR B 1 77 ? 10.211 -3.635 5.285 1 91.75 77 TYR B N 1
ATOM 1625 C CA . TYR B 1 77 ? 10.266 -2.248 5.738 1 91.75 77 TYR B CA 1
ATOM 1626 C C . TYR B 1 77 ? 9.938 -1.291 4.602 1 91.75 77 TYR B C 1
ATOM 1628 O O . TYR B 1 77 ? 9.141 -0.365 4.773 1 91.75 77 TYR B O 1
ATOM 1636 N N . GLU B 1 78 ? 10.516 -1.506 3.477 1 94.69 78 GLU B N 1
ATOM 1637 C CA . GLU B 1 78 ? 10.297 -0.596 2.355 1 94.69 78 GLU B CA 1
ATOM 1638 C C . GLU B 1 78 ? 8.867 -0.683 1.84 1 94.69 78 GLU B C 1
ATOM 1640 O O . GLU B 1 78 ? 8.281 0.326 1.434 1 94.69 78 GLU B O 1
ATOM 1645 N N . VAL B 1 79 ? 8.32 -1.88 1.829 1 96.25 79 VAL B N 1
ATOM 1646 C CA . VAL B 1 79 ? 6.914 -2.021 1.465 1 96.25 79 VAL B CA 1
ATOM 1647 C C . VAL B 1 79 ? 6.039 -1.275 2.473 1 96.25 79 VAL B C 1
ATOM 1649 O O . VAL B 1 79 ? 5.129 -0.537 2.09 1 96.25 79 VAL B O 1
ATOM 1652 N N . ALA B 1 80 ? 6.348 -1.416 3.756 1 93.69 80 ALA B N 1
ATOM 1653 C CA . ALA B 1 80 ? 5.605 -0.713 4.797 1 93.69 80 ALA B CA 1
ATOM 1654 C C . ALA B 1 80 ? 5.719 0.799 4.629 1 93.69 80 ALA B C 1
ATOM 1656 O O . ALA B 1 80 ? 4.727 1.52 4.75 1 93.69 80 ALA B O 1
ATOM 1657 N N . ASP B 1 81 ? 6.895 1.248 4.379 1 93.44 81 ASP B N 1
ATOM 1658 C CA . ASP B 1 81 ? 7.121 2.682 4.227 1 93.44 81 ASP B CA 1
ATOM 1659 C C . ASP B 1 81 ? 6.387 3.227 3.006 1 93.44 81 ASP B C 1
ATOM 1661 O O . ASP B 1 81 ? 5.895 4.359 3.023 1 93.44 81 ASP B O 1
ATOM 1665 N N . LEU B 1 82 ? 6.336 2.412 1.928 1 96.56 82 LEU B N 1
ATOM 1666 C CA . LEU B 1 82 ? 5.57 2.793 0.747 1 96.56 82 LEU B CA 1
ATOM 1667 C C . LEU B 1 82 ? 4.086 2.908 1.076 1 96.56 82 LEU B C 1
ATOM 1669 O O . LEU B 1 82 ? 3.438 3.889 0.703 1 96.56 82 LEU B O 1
ATOM 1673 N N . TRP B 1 83 ? 3.529 1.935 1.823 1 95.38 83 TRP B N 1
ATOM 1674 C CA . TRP B 1 83 ? 2.135 1.998 2.246 1 95.38 83 TRP B CA 1
ATOM 1675 C C . TRP B 1 83 ? 1.897 3.195 3.16 1 95.38 83 TRP B C 1
ATOM 1677 O O . TRP B 1 83 ? 0.907 3.916 3.004 1 95.38 83 TRP B O 1
ATOM 1687 N N . PHE B 1 84 ? 2.814 3.469 4.031 1 92.62 84 PHE B N 1
ATOM 1688 C CA . PHE B 1 84 ? 2.736 4.602 4.949 1 92.62 84 PHE B CA 1
ATOM 1689 C C . PHE B 1 84 ? 2.564 5.906 4.18 1 92.62 84 PHE B C 1
ATOM 1691 O O . PHE B 1 84 ? 1.611 6.652 4.418 1 92.62 84 PHE B O 1
ATOM 1698 N N . HIS B 1 85 ? 3.357 6.082 3.27 1 96.25 85 HIS B N 1
ATOM 1699 C CA . HIS B 1 85 ? 3.352 7.363 2.57 1 96.25 85 HIS B CA 1
ATOM 1700 C C . HIS B 1 85 ? 2.146 7.477 1.643 1 96.25 85 HIS B C 1
ATOM 1702 O O . HIS B 1 85 ? 1.661 8.578 1.382 1 96.25 85 HIS B O 1
ATOM 1708 N N . THR B 1 86 ? 1.619 6.348 1.129 1 97.62 86 THR B N 1
ATOM 1709 C CA . THR B 1 86 ? 0.391 6.426 0.346 1 97.62 86 THR B CA 1
ATOM 1710 C C . THR B 1 86 ? -0.796 6.785 1.235 1 97.62 86 THR B C 1
ATOM 1712 O O . THR B 1 86 ? -1.721 7.473 0.798 1 97.62 86 THR B O 1
ATOM 1715 N N . ILE B 1 87 ? -0.797 6.34 2.516 1 95.25 87 ILE B N 1
ATOM 1716 C CA . ILE B 1 87 ? -1.85 6.723 3.451 1 95.25 87 ILE B CA 1
ATOM 1717 C C . ILE B 1 87 ? -1.742 8.211 3.766 1 95.25 87 ILE B C 1
ATOM 1719 O O . ILE B 1 87 ? -2.758 8.898 3.904 1 95.25 87 ILE B O 1
ATOM 1723 N N . VAL B 1 88 ? -0.498 8.75 3.82 1 95.88 88 VAL B N 1
ATOM 1724 C CA . VAL B 1 88 ? -0.295 10.18 4.012 1 95.88 88 VAL B CA 1
ATOM 1725 C C . VAL B 1 88 ? -0.943 10.953 2.865 1 95.88 88 VAL B C 1
ATOM 1727 O O . VAL B 1 88 ? -1.576 11.984 3.086 1 95.88 88 VAL B O 1
ATOM 1730 N N . ILE B 1 89 ? -0.799 10.422 1.581 1 98.25 89 ILE B N 1
ATOM 1731 C CA . ILE B 1 89 ? -1.448 11.047 0.434 1 98.25 89 ILE B CA 1
ATOM 1732 C C . ILE B 1 89 ? -2.959 11.078 0.649 1 98.25 89 ILE B C 1
ATOM 1734 O O . ILE B 1 89 ? -3.6 12.117 0.463 1 98.25 89 ILE B O 1
ATOM 1738 N N . LEU B 1 90 ? -3.516 9.898 1.008 1 97.69 90 LEU B N 1
ATOM 1739 C CA . LEU B 1 90 ? -4.961 9.805 1.185 1 97.69 90 LEU B CA 1
ATOM 1740 C C . LEU B 1 90 ? -5.445 10.805 2.232 1 97.69 90 LEU B C 1
ATOM 1742 O O . LEU B 1 90 ? -6.438 11.508 2.018 1 97.69 90 LEU B O 1
ATOM 1746 N N . LYS B 1 91 ? -4.711 10.938 3.307 1 96.69 91 LYS B N 1
ATOM 1747 C CA . LYS B 1 91 ? -5.121 11.836 4.383 1 96.69 91 LYS B CA 1
ATOM 1748 C C . LYS B 1 91 ? -4.922 13.297 3.986 1 96.69 91 LYS B C 1
ATOM 1750 O O . LYS B 1 91 ? -5.688 14.172 4.402 1 96.69 91 LYS B O 1
ATOM 1755 N N . TRP B 1 92 ? -3.875 13.539 3.168 1 97.19 92 TRP B N 1
ATOM 1756 C CA . TRP B 1 92 ? -3.725 14.867 2.586 1 97.19 92 TRP B CA 1
ATOM 1757 C C . TRP B 1 92 ? -5.023 15.32 1.925 1 97.19 92 TRP B C 1
ATOM 1759 O O . TRP B 1 92 ? -5.43 16.484 2.07 1 97.19 92 TRP B O 1
ATOM 1769 N N . PHE B 1 93 ? -5.734 14.414 1.275 1 97.62 93 PHE B N 1
ATOM 1770 C CA . PHE B 1 93 ? -6.965 14.719 0.557 1 97.62 93 PHE B CA 1
ATOM 1771 C C . PHE B 1 93 ? -8.188 14.352 1.391 1 97.62 93 PHE B C 1
ATOM 1773 O O . PHE B 1 93 ? -9.281 14.172 0.853 1 97.62 93 PHE B O 1
ATOM 1780 N N . SER B 1 94 ? -8.039 14.062 2.662 1 96.19 94 SER B N 1
ATOM 1781 C CA . SER B 1 94 ? -9.086 13.812 3.645 1 96.19 94 SER B CA 1
ATOM 1782 C C . SER B 1 94 ? -9.836 12.516 3.334 1 96.19 94 SER B C 1
ATOM 1784 O O . SER B 1 94 ? -11.055 12.438 3.52 1 96.19 94 SER B O 1
ATOM 1786 N N . MET B 1 95 ? -9.109 11.602 2.84 1 96.19 95 MET B N 1
ATOM 1787 C CA . MET B 1 95 ? -9.68 10.281 2.58 1 96.19 95 MET B CA 1
ATOM 1788 C C . MET B 1 95 ? -9.133 9.25 3.562 1 96.19 95 MET B C 1
ATOM 1790 O O . MET B 1 95 ? -8.023 9.406 4.074 1 96.19 95 MET B O 1
ATOM 1794 N N . ASN B 1 96 ? -9.93 8.234 3.779 1 92.31 96 ASN B N 1
ATOM 1795 C CA . ASN B 1 96 ? -9.508 7.102 4.59 1 92.31 96 ASN B CA 1
ATOM 1796 C C . ASN B 1 96 ? -9.086 5.922 3.721 1 92.31 96 ASN B C 1
ATOM 1798 O O . ASN B 1 96 ? -9.539 5.785 2.586 1 92.31 96 ASN B O 1
ATOM 1802 N N . TRP B 1 97 ? -8.242 5.066 4.324 1 89.31 97 TRP B N 1
ATOM 1803 C CA . TRP B 1 97 ? -7.715 3.936 3.572 1 89.31 97 TRP B CA 1
ATOM 1804 C C . TRP B 1 97 ? -8.836 3.016 3.107 1 89.31 97 TRP B C 1
ATOM 1806 O O . TRP B 1 97 ? -8.656 2.227 2.176 1 89.31 97 TRP B O 1
ATOM 1816 N N . HIS B 1 98 ? -10.008 3.064 3.711 1 87.81 98 HIS B N 1
ATOM 1817 C CA . HIS B 1 98 ? -11.133 2.189 3.379 1 87.81 98 HIS B CA 1
ATOM 1818 C C . HIS B 1 98 ? -11.555 2.365 1.924 1 87.81 98 HIS B C 1
ATOM 1820 O O . HIS B 1 98 ? -12.07 1.433 1.307 1 87.81 98 HIS B O 1
ATOM 1826 N N . VAL B 1 99 ? -11.32 3.562 1.396 1 89.62 99 VAL B N 1
ATOM 1827 C CA . VAL B 1 99 ? -11.695 3.811 0.008 1 89.62 99 VAL B CA 1
ATOM 1828 C C . VAL B 1 99 ? -10.867 2.92 -0.918 1 89.62 99 VAL B C 1
ATOM 1830 O O . VAL B 1 99 ? -11.32 2.555 -2.004 1 89.62 99 VAL B O 1
ATOM 1833 N N . VAL B 1 100 ? -9.609 2.584 -0.48 1 90.94 100 VAL B N 1
ATOM 1834 C CA . VAL B 1 100 ? -8.703 1.754 -1.267 1 90.94 100 VAL B CA 1
ATOM 1835 C C . VAL B 1 100 ? -9.164 0.299 -1.218 1 90.94 100 VAL B C 1
ATOM 1837 O O . VAL B 1 100 ? -9.031 -0.434 -2.201 1 90.94 100 VAL B O 1
ATOM 1840 N N . LYS B 1 101 ? -9.727 -0.072 -0.037 1 83.56 101 LYS B N 1
ATOM 1841 C CA . LYS B 1 101 ? -10.188 -1.445 0.158 1 83.56 101 LYS B CA 1
ATOM 1842 C C . LYS B 1 101 ? -11.195 -1.847 -0.913 1 83.56 101 LYS B C 1
ATOM 1844 O O . LYS B 1 101 ? -11.148 -2.965 -1.43 1 83.56 101 LYS B O 1
ATOM 1849 N N . GLY B 1 102 ? -12.062 -0.944 -1.18 1 75.75 102 GLY B N 1
ATOM 1850 C CA . GLY B 1 102 ? -13.07 -1.212 -2.195 1 75.75 102 GLY B CA 1
ATOM 1851 C C . GLY B 1 102 ? -12.477 -1.507 -3.561 1 75.75 102 GLY B C 1
ATOM 1852 O O . GLY B 1 102 ? -12.945 -2.406 -4.262 1 75.75 102 GLY B O 1
ATOM 1853 N N . PHE B 1 103 ? -11.406 -0.784 -3.805 1 77.88 103 PHE B N 1
ATOM 1854 C CA . PHE B 1 103 ? -10.773 -0.939 -5.109 1 77.88 103 PHE B CA 1
ATOM 1855 C C . PHE B 1 103 ? -9.891 -2.184 -5.137 1 77.88 103 PHE B C 1
ATOM 1857 O O . PHE B 1 103 ? -9.695 -2.785 -6.195 1 77.88 103 PHE B O 1
ATOM 1864 N N . LEU B 1 104 ? -9.383 -2.555 -3.961 1 79.38 104 LEU B N 1
ATOM 1865 C CA . LEU B 1 104 ? -8.57 -3.76 -3.885 1 79.38 104 LEU B CA 1
ATOM 1866 C C . LEU B 1 104 ? -9.414 -5.008 -4.121 1 79.38 104 LEU B C 1
ATOM 1868 O O . LEU B 1 104 ? -8.938 -5.988 -4.695 1 79.38 104 LEU B O 1
ATOM 1872 N N . VAL B 1 105 ? -10.523 -4.812 -3.475 1 63.88 105 VAL B N 1
ATOM 1873 C CA . VAL B 1 105 ? -11.422 -5.957 -3.596 1 63.88 105 VAL B CA 1
ATOM 1874 C C . VAL B 1 105 ? -11.969 -6.039 -5.02 1 63.88 105 VAL B C 1
ATOM 1876 O O . VAL B 1 105 ? -12.203 -7.133 -5.539 1 63.88 105 VAL B O 1
ATOM 1879 N N . CYS B 1 106 ? -12.203 -4.652 -5.516 1 57.19 106 CYS B N 1
ATOM 1880 C CA . CYS B 1 106 ? -12.797 -4.613 -6.844 1 57.19 106 CYS B CA 1
ATOM 1881 C C . CYS B 1 106 ? -11.727 -4.629 -7.926 1 57.19 106 CYS B C 1
ATOM 1883 O O . CYS B 1 106 ? -12.031 -4.793 -9.109 1 57.19 106 CYS B O 1
ATOM 1885 N N . LEU B 1 107 ? -10.555 -5 -7.801 1 48 107 LEU B N 1
ATOM 1886 C CA . LEU B 1 107 ? -9.391 -4.969 -8.68 1 48 107 LEU B CA 1
ATOM 1887 C C . LEU B 1 107 ? -9.711 -4.215 -9.969 1 48 107 LEU B C 1
ATOM 1889 O O . LEU B 1 107 ? -8.992 -4.348 -10.961 1 48 107 LEU B O 1
ATOM 1893 N N . LYS B 1 108 ? -10.938 -3.734 -10.508 1 44.84 108 LYS B N 1
ATOM 1894 C CA . LYS B 1 108 ? -11.086 -2.953 -11.734 1 44.84 108 LYS B CA 1
ATOM 1895 C C . LYS B 1 108 ? -11.602 -1.55 -11.43 1 44.84 108 LYS B C 1
ATOM 1897 O O . LYS B 1 108 ? -12.172 -1.308 -10.367 1 44.84 108 LYS B O 1
ATOM 1902 N N . LYS B 1 109 ? -11.234 -0.597 -12.242 1 46.25 109 LYS B N 1
ATOM 1903 C CA . LYS B 1 109 ? -11.859 0.725 -12.234 1 46.25 109 LYS B CA 1
ATOM 1904 C C . LYS B 1 109 ? -13.375 0.618 -12.18 1 46.25 109 LYS B C 1
ATOM 1906 O O . LYS B 1 109 ? -13.984 -0.078 -13 1 46.25 109 LYS B O 1
ATOM 1911 N N . PRO B 1 110 ? -13.992 0.92 -10.938 1 41.69 110 PRO B N 1
ATOM 1912 C CA . PRO B 1 110 ? -15.453 0.801 -10.992 1 41.69 110 PRO B CA 1
ATOM 1913 C C . PRO B 1 110 ? -16.062 1.455 -12.227 1 41.69 110 PRO B C 1
ATOM 1915 O O . PRO B 1 110 ? -15.602 2.521 -12.648 1 41.69 110 PRO B O 1
ATOM 1918 N N . THR B 1 111 ? -16.391 0.844 -13.367 1 38.91 111 THR B N 1
ATOM 1919 C CA . THR B 1 111 ? -17.422 1.472 -14.18 1 38.91 111 THR B CA 1
ATOM 1920 C C . THR B 1 111 ? -18.734 1.591 -13.398 1 38.91 111 THR B C 1
ATOM 1922 O O . THR B 1 111 ? -18.906 0.934 -12.367 1 38.91 111 THR B O 1
ATOM 1925 N N . ALA B 1 112 ? -19.781 2.443 -13.758 1 36.84 112 ALA B N 1
ATOM 1926 C CA . ALA B 1 112 ? -21.062 2.572 -13.07 1 36.84 112 ALA B CA 1
ATOM 1927 C C . ALA B 1 112 ? -21.531 1.229 -12.516 1 36.84 112 ALA B C 1
ATOM 1929 O O . ALA B 1 112 ? -22.125 1.167 -11.438 1 36.84 112 ALA B O 1
ATOM 1930 N N . ALA B 1 113 ? -21.703 0.185 -13.25 1 34.78 113 ALA B N 1
ATOM 1931 C CA . ALA B 1 113 ? -22.453 -1.011 -12.891 1 34.78 113 ALA B CA 1
ATOM 1932 C C . ALA B 1 113 ? -21.625 -1.955 -12.031 1 34.78 113 ALA B C 1
ATOM 1934 O O . ALA B 1 113 ? -22.125 -2.979 -11.562 1 34.78 113 ALA B O 1
ATOM 1935 N N . THR B 1 114 ? -20.359 -2.209 -12.227 1 38.25 114 THR B N 1
ATOM 1936 C CA . THR B 1 114 ? -19.719 -3.434 -11.758 1 38.25 114 THR B CA 1
ATOM 1937 C C . THR B 1 114 ? -19.375 -3.328 -10.273 1 38.25 114 THR B C 1
ATOM 1939 O O . THR B 1 114 ? -18.562 -2.484 -9.875 1 38.25 114 THR B O 1
ATOM 1942 N N . LYS B 1 115 ? -20.25 -3.816 -9.531 1 33.88 115 LYS B N 1
ATOM 1943 C CA . LYS B 1 115 ? -20.25 -3.998 -8.078 1 33.88 115 LYS B CA 1
ATOM 1944 C C . LYS B 1 115 ? -18.969 -4.695 -7.609 1 33.88 115 LYS B C 1
ATOM 1946 O O . LYS B 1 115 ? -18.297 -5.352 -8.398 1 33.88 115 LYS B O 1
ATOM 1951 N N . PHE B 1 116 ? -18.734 -4.848 -6.289 1 33.94 116 PHE B N 1
ATOM 1952 C CA . PHE B 1 116 ? -17.656 -5.371 -5.453 1 33.94 116 PHE B CA 1
ATOM 1953 C C . PHE B 1 116 ? -17.203 -6.73 -5.957 1 33.94 116 PHE B C 1
ATOM 1955 O O . PHE B 1 116 ? -15.992 -6.988 -6.047 1 33.94 116 PHE B O 1
ATOM 1962 N N . ILE B 1 117 ? -17.984 -7.66 -6.113 1 35.56 117 ILE B N 1
ATOM 1963 C CA . ILE B 1 117 ? -17.797 -9.078 -6.406 1 35.56 117 ILE B CA 1
ATOM 1964 C C . ILE B 1 117 ? -17.266 -9.242 -7.828 1 35.56 117 ILE B C 1
ATOM 1966 O O . ILE B 1 117 ? -16.469 -10.148 -8.094 1 35.56 117 ILE B O 1
ATOM 1970 N N . ALA B 1 118 ? -17.781 -8.578 -8.734 1 37.91 118 ALA B N 1
ATOM 1971 C CA . ALA B 1 118 ? -17.469 -8.547 -10.164 1 37.91 118 ALA B CA 1
ATOM 1972 C C . ALA B 1 118 ? -16.047 -8.055 -10.414 1 37.91 118 ALA B C 1
ATOM 1974 O O . ALA B 1 118 ? -15.477 -8.305 -11.469 1 37.91 118 ALA B O 1
ATOM 1975 N N . CYS B 1 119 ? -15.602 -7.434 -9.523 1 43.47 119 CYS B N 1
ATOM 1976 C CA . CYS B 1 119 ? -14.312 -6.758 -9.562 1 43.47 119 CYS B CA 1
ATOM 1977 C C . CYS B 1 119 ? -13.164 -7.766 -9.547 1 43.47 119 CYS B C 1
ATOM 1979 O O . CYS B 1 119 ? -12.18 -7.602 -10.266 1 43.47 119 CYS B O 1
ATOM 1981 N N . VAL B 1 120 ? -13.211 -8.656 -8.688 1 42.06 120 VAL B N 1
ATOM 1982 C CA . VAL B 1 120 ? -12.148 -9.656 -8.594 1 42.06 120 VAL B CA 1
ATOM 1983 C C . VAL B 1 120 ? -11.992 -10.367 -9.93 1 42.06 120 VAL B C 1
ATOM 1985 O O . VAL B 1 120 ? -10.883 -10.758 -10.312 1 42.06 120 VAL B O 1
ATOM 1988 N N . GLU B 1 121 ? -13.039 -10.656 -10.445 1 41.03 121 GLU B N 1
ATOM 1989 C CA . GLU B 1 121 ? -13.016 -11.391 -11.703 1 41.03 121 GLU B CA 1
ATOM 1990 C C . GLU B 1 121 ? -12.414 -10.547 -12.828 1 41.03 121 GLU B C 1
ATOM 1992 O O . GLU B 1 121 ? -11.789 -11.078 -13.742 1 41.03 121 GLU B O 1
ATOM 1997 N N . TYR B 1 122 ? -12.547 -9.336 -12.734 1 41.66 122 TYR B N 1
ATOM 1998 C CA . TYR B 1 122 ? -12.141 -8.469 -13.828 1 41.66 122 TYR B CA 1
ATOM 1999 C C . TYR B 1 122 ? -10.625 -8.328 -13.883 1 41.66 122 TYR B C 1
ATOM 2001 O O . TYR B 1 122 ? -10.039 -8.211 -14.961 1 41.66 122 TYR B O 1
ATOM 2009 N N . HIS B 1 123 ? -9.969 -8.023 -12.773 1 44.09 123 HIS B N 1
ATOM 2010 C CA . HIS B 1 123 ? -8.516 -7.863 -12.836 1 44.09 123 HIS B CA 1
ATOM 2011 C C . HIS B 1 123 ? -7.871 -9 -13.609 1 44.09 123 HIS B C 1
ATOM 2013 O O . HIS B 1 123 ? -6.73 -8.875 -14.07 1 44.09 123 HIS B O 1
ATOM 2019 N N . GLN B 1 124 ? -8.469 -10.109 -13.508 1 41.75 124 GLN B N 1
ATOM 2020 C CA . GLN B 1 124 ? -7.887 -11.297 -14.109 1 41.75 124 GLN B CA 1
ATOM 2021 C C . GLN B 1 124 ? -7.816 -11.172 -15.633 1 41.75 124 GLN B C 1
ATOM 2023 O O . GLN B 1 124 ? -6.934 -11.742 -16.266 1 41.75 124 GLN B O 1
ATOM 2028 N N . THR B 1 125 ? -8.867 -10.43 -16.141 1 41.69 125 THR B N 1
ATOM 2029 C CA . THR B 1 125 ? -8.922 -10.625 -17.578 1 41.69 125 THR B CA 1
ATOM 2030 C C . THR B 1 125 ? -8.367 -9.406 -18.312 1 41.69 125 THR B C 1
ATOM 2032 O O . THR B 1 125 ? -7.801 -9.539 -19.406 1 41.69 125 THR B O 1
ATOM 2035 N N . GLU B 1 126 ? -8.602 -8.133 -17.844 1 44.28 126 GLU B N 1
ATOM 2036 C CA . GLU B 1 126 ? -8.422 -7.059 -18.812 1 44.28 126 GLU B CA 1
ATOM 2037 C C . GLU B 1 126 ? -7.117 -6.305 -18.578 1 44.28 126 GLU B C 1
ATOM 2039 O O . GLU B 1 126 ? -6.871 -5.266 -19.188 1 44.28 126 GLU B O 1
ATOM 2044 N N . ARG B 1 127 ? -6.352 -6.609 -17.578 1 49.25 127 ARG B N 1
ATOM 2045 C CA . ARG B 1 127 ? -5.156 -5.781 -17.453 1 49.25 127 ARG B CA 1
ATOM 2046 C C . ARG B 1 127 ? -4.09 -6.203 -18.453 1 49.25 127 ARG B C 1
ATOM 2048 O O . ARG B 1 127 ? -3.775 -7.391 -18.578 1 49.25 127 ARG B O 1
ATOM 2055 N N . ASP B 1 128 ? -3.93 -5.367 -19.516 1 49.38 128 ASP B N 1
ATOM 2056 C CA . ASP B 1 128 ? -2.844 -5.641 -20.453 1 49.38 128 ASP B CA 1
ATOM 2057 C C . ASP B 1 128 ? -1.483 -5.504 -19.766 1 49.38 128 ASP B C 1
ATOM 2059 O O . ASP B 1 128 ? -1.268 -4.586 -18.969 1 49.38 128 ASP B O 1
ATOM 2063 N N . LEU B 1 129 ? -0.864 -6.672 -19.578 1 48.12 129 LEU B N 1
ATOM 2064 C CA . LEU B 1 129 ? 0.524 -6.605 -19.141 1 48.12 129 LEU B CA 1
ATOM 2065 C C . LEU B 1 129 ? 1.398 -5.93 -20.188 1 48.12 129 LEU B C 1
ATOM 2067 O O . LEU B 1 129 ? 1.197 -6.121 -21.391 1 48.12 129 LEU B O 1
#

Solvent-accessible surface area (backbone atoms only — not comparable to full-atom values): 13762 Å² total; per-residue (Å²): 137,76,71,72,59,60,69,72,59,63,57,47,65,65,58,49,49,47,52,55,51,56,66,26,57,82,41,59,46,87,74,22,36,65,9,31,40,50,69,67,27,68,68,50,45,43,50,50,35,52,49,27,42,52,47,26,45,51,25,48,53,46,21,72,74,45,85,41,70,67,34,47,51,47,25,39,43,24,48,20,51,31,52,50,42,51,50,50,53,36,40,73,71,74,42,58,70,67,64,26,50,53,37,54,47,10,46,38,80,72,53,98,78,56,50,59,74,58,12,52,61,38,35,35,67,68,63,81,126,137,74,75,67,61,62,70,72,60,62,57,46,66,67,57,50,50,48,52,54,51,56,65,25,55,83,39,57,46,87,73,23,38,66,9,32,41,49,68,67,28,69,69,51,47,43,51,48,37,52,50,28,42,53,46,26,46,52,26,47,53,47,21,72,75,45,82,43,70,68,34,46,51,47,24,39,44,25,49,20,51,29,53,50,42,51,49,51,52,36,41,74,71,74,42,60,70,66,64,27,50,54,33,53,46,10,46,40,80,72,52,98,77,60,52,61,76,60,11,50,63,39,36,33,68,72,62,81,127

Nearest PDB structures (foldseek):
  2a7w-assembly1_A  TM=9.655E-01  e=1.648E-05  Chromobacterium violaceum
  6j22-assembly1_A  TM=9.320E-01  e=2.950E-04  Shigella flexneri
  6j2l-assembly1_A  TM=9.295E-01  e=4.065E-04  Shigella flexneri
  2e9x-assembly1_A  TM=4.907E-01  e=1.229E+00  Homo sapiens
  2a7w-assembly1_A  TM=8.858E-01  e=2.004E-05  Chromobacterium violaceum

pLDDT: mean 79.25, std 23.94, range [24.39, 98.88]

Radius of gyration: 18.34 Å; Cα contacts (8 Å, |Δi|>4): 303; chains: 2; bounding box: 48×44×52 Å

Foldseek 3Di:
DPPVVVVVPPCDPQNVLLVVLLVLLPPDLVPDVSVVQNVVHDVSLVVQLVVLVVQLVVLVVVCVVPVDDVSVVSNVVSVVSNSSSVSSVCVSVPHGCVVVVQCVQQVDDDDPPQHSPNRVVPVVPPDDD/DDPPVVVVPPCDPQNVLLVVLLVLLPPDLVPDVSVVQNVVHDVSLVVQLVVLVVQLVVLVVVCVVPVDPVSVVSNVVSVVSNSSSVSSVCVSVPHGCVVVVQCVQLVDDDDPPQHSNNRVVPVVPPDDD

Sequence (258 aa):
MNASTAQSEQVEVLSYLGQMMAERKAADPDSSYVAKLYHKGLNKILEKVGEEAIETVIAAKDFKSEANEDHKNDLIYEVADLWFHTIVILKWFSMNWHVVKGFLVCLKKPTAATKFIACVEYHQTERDLMNASTAQSEQVEVLSYLGQMMAERKAADPDSSYVAKLYHKGLNKILEKVGEEAIETVIAAKDFKSEANEDHKNDLIYEVADLWFHTIVILKWFSMNWHVVKGFLVCLKKPTAATKFIACVEYHQTERDL